Protein AF-A0A017S1C2-F1 (afdb_monomer_lite)

Organism: Aspergillus ruber (strain CBS 135680) (NCBI:txid1388766)

Sequence (210 aa):
MLAALYAAKKKLSHYYSMTDDIPDDLYAIGTIIAPQQKLQFFSGKDWDDPVADWHGRYRASLERYLEPYQWRLLDTQLPTSVQPSAMAISELEMICVPQSSQQSTTNPDDELSLYLDSALASLARDILSIPATGAGVERLFNSARDVCHYRRGSLSPGTIRDLMLFMCTSRFDLKEEQRAMINEYLSYEEVQADREEKDTKASEFDPISD

Radius of gyration: 26.34 Å; chains: 1; bounding box: 63×63×79 Å

Structure (mmCIF, N/CA/C/O backbone):
data_AF-A0A017S1C2-F1
#
_entry.id   AF-A0A017S1C2-F1
#
loop_
_atom_site.group_PDB
_atom_site.id
_atom_site.type_symbol
_atom_site.label_atom_id
_atom_site.label_alt_id
_atom_site.label_comp_id
_atom_site.label_asym_id
_atom_site.label_entity_id
_atom_site.label_seq_id
_atom_site.pdbx_PDB_ins_code
_atom_site.Cartn_x
_atom_site.Cartn_y
_atom_site.Cartn_z
_atom_site.occupancy
_atom_site.B_iso_or_equiv
_atom_site.auth_seq_id
_atom_site.auth_comp_id
_atom_site.auth_asym_id
_atom_site.auth_atom_id
_atom_site.pdbx_PDB_model_num
ATOM 1 N N . MET A 1 1 ? 24.962 -22.256 -16.828 1.00 72.56 1 MET A N 1
ATOM 2 C CA . MET A 1 1 ? 25.066 -21.133 -15.867 1.00 72.56 1 MET A CA 1
ATOM 3 C C . MET A 1 1 ? 24.570 -19.816 -16.467 1.00 72.56 1 MET A C 1
ATOM 5 O O . MET A 1 1 ? 23.603 -19.278 -15.950 1.00 72.56 1 MET A O 1
ATOM 9 N N . LEU A 1 2 ? 25.128 -19.346 -17.593 1.00 85.56 2 LEU A N 1
ATOM 10 C CA . LEU A 1 2 ? 24.722 -18.083 -18.240 1.00 85.56 2 LEU A CA 1
ATOM 11 C C . LEU A 1 2 ? 23.220 -18.020 -18.591 1.00 85.56 2 LEU A C 1
ATOM 13 O O . LEU A 1 2 ? 22.549 -17.049 -18.264 1.00 85.56 2 LEU A O 1
ATOM 17 N N . ALA A 1 3 ? 22.667 -19.087 -19.179 1.00 88.12 3 ALA A N 1
ATOM 18 C CA . ALA A 1 3 ? 21.243 -19.162 -19.529 1.00 88.12 3 ALA A CA 1
ATOM 19 C C . ALA A 1 3 ? 20.309 -19.063 -18.306 1.00 88.12 3 ALA A C 1
ATOM 21 O O . ALA A 1 3 ? 19.263 -18.424 -18.377 1.00 88.12 3 ALA A O 1
ATOM 22 N N . ALA A 1 4 ? 20.711 -19.642 -17.170 1.00 83.88 4 ALA A N 1
ATOM 23 C CA . ALA A 1 4 ? 19.953 -19.555 -15.923 1.00 83.88 4 ALA A CA 1
ATOM 24 C C . ALA A 1 4 ? 19.980 -18.130 -15.347 1.00 83.88 4 ALA A C 1
ATOM 26 O O . ALA A 1 4 ? 18.949 -17.638 -14.898 1.00 83.88 4 ALA A O 1
ATOM 27 N N . LEU A 1 5 ? 21.123 -17.438 -15.432 1.00 90.69 5 LEU A N 1
ATOM 28 C CA . LEU A 1 5 ? 21.239 -16.032 -15.030 1.00 90.69 5 LEU A CA 1
ATOM 29 C C . LEU A 1 5 ? 20.390 -15.110 -15.914 1.00 90.69 5 LEU A C 1
ATOM 31 O O . LEU A 1 5 ? 19.705 -14.231 -15.398 1.00 90.69 5 LEU A O 1
ATOM 35 N N . TYR A 1 6 ? 20.365 -15.340 -17.230 1.00 92.62 6 TYR A N 1
ATOM 36 C CA . TYR A 1 6 ? 19.492 -14.597 -18.143 1.00 92.62 6 TYR A CA 1
ATOM 37 C C . TYR A 1 6 ? 18.010 -14.826 -17.840 1.00 92.62 6 TYR A C 1
ATOM 39 O O . TYR A 1 6 ? 17.238 -13.868 -17.796 1.00 92.62 6 TYR A O 1
ATOM 47 N N . ALA A 1 7 ? 17.614 -16.076 -17.588 1.00 88.50 7 ALA A N 1
ATOM 48 C CA . ALA A 1 7 ? 16.247 -16.398 -17.195 1.00 88.50 7 ALA A CA 1
ATOM 49 C C . ALA A 1 7 ? 15.870 -15.736 -15.858 1.00 88.50 7 ALA A C 1
ATOM 51 O O . ALA A 1 7 ? 14.783 -15.171 -15.746 1.00 88.50 7 ALA A O 1
ATOM 52 N N . ALA A 1 8 ? 16.780 -15.735 -14.876 1.00 83.19 8 ALA A N 1
ATOM 53 C CA . ALA A 1 8 ? 16.584 -15.070 -13.590 1.00 83.19 8 ALA A CA 1
ATOM 54 C C . ALA A 1 8 ? 16.438 -13.549 -13.745 1.00 83.19 8 ALA A C 1
ATOM 56 O O . ALA A 1 8 ? 15.460 -12.986 -13.262 1.00 83.19 8 ALA A O 1
ATOM 57 N N . LYS A 1 9 ? 17.340 -12.891 -14.489 1.00 92.31 9 LYS A N 1
ATOM 58 C CA . LYS A 1 9 ? 17.259 -11.449 -14.771 1.00 92.31 9 LYS A CA 1
ATOM 59 C C . LYS A 1 9 ? 15.955 -11.089 -15.481 1.00 92.31 9 LYS A C 1
ATOM 61 O O . LYS A 1 9 ? 15.298 -10.133 -15.088 1.00 92.31 9 LYS A O 1
ATOM 66 N N . LYS A 1 10 ? 15.556 -11.864 -16.496 1.00 92.50 10 LYS A N 1
ATOM 67 C CA . LYS A 1 10 ? 14.296 -11.646 -17.224 1.00 92.50 10 LYS A CA 1
ATOM 68 C C . LYS A 1 10 ? 13.088 -11.763 -16.294 1.00 92.50 10 LYS A C 1
ATOM 70 O O . LYS A 1 10 ? 12.184 -10.939 -16.370 1.00 92.50 10 LYS A O 1
ATOM 75 N N . LYS A 1 11 ? 13.085 -12.763 -15.407 1.00 87.06 11 LYS A N 1
ATOM 76 C CA . LYS A 1 11 ? 12.006 -12.968 -14.435 1.00 87.06 11 LYS A CA 1
ATOM 77 C C . LYS A 1 11 ? 11.942 -11.838 -13.404 1.00 87.06 11 LYS A C 1
ATOM 79 O O . LYS A 1 11 ? 10.851 -11.356 -13.133 1.00 87.06 11 LYS A O 1
ATOM 84 N N . LEU A 1 12 ? 13.088 -11.395 -12.883 1.00 82.75 12 LEU A N 1
ATOM 85 C CA . LEU A 1 12 ? 13.168 -10.260 -11.957 1.00 82.75 12 LEU A CA 1
ATOM 86 C C . LEU A 1 12 ? 12.703 -8.967 -12.627 1.00 82.75 12 LEU A C 1
ATOM 88 O O . LEU A 1 12 ? 11.847 -8.287 -12.085 1.00 82.75 12 LEU A O 1
ATOM 92 N N . SER A 1 13 ? 13.199 -8.671 -13.829 1.00 83.44 13 SER A N 1
ATOM 93 C CA . SER A 1 13 ? 12.798 -7.478 -14.580 1.00 83.44 13 SER A CA 1
ATOM 94 C C . SER A 1 13 ? 11.295 -7.444 -14.847 1.00 83.44 13 SER A C 1
ATOM 96 O O . SER A 1 13 ? 10.699 -6.386 -14.737 1.00 83.44 13 SER A O 1
ATOM 98 N N . HIS A 1 14 ? 10.684 -8.590 -15.163 1.00 81.12 14 HIS A N 1
ATOM 99 C CA . HIS A 1 14 ? 9.237 -8.688 -15.349 1.00 81.12 14 HIS A CA 1
ATOM 100 C C . HIS A 1 14 ? 8.455 -8.500 -14.043 1.00 81.12 14 HIS A C 1
ATOM 102 O O . HIS A 1 14 ? 7.407 -7.868 -14.037 1.00 81.12 14 HIS A O 1
ATOM 108 N N . TYR A 1 15 ? 8.951 -9.058 -12.937 1.00 75.69 15 TYR A N 1
ATOM 109 C CA . TYR A 1 15 ? 8.294 -8.923 -11.639 1.00 75.69 15 TYR A CA 1
ATOM 110 C C . TYR A 1 15 ? 8.366 -7.483 -11.117 1.00 75.69 15 TYR A C 1
ATOM 112 O O . TYR A 1 15 ? 7.372 -6.964 -10.631 1.00 75.69 15 TYR A O 1
ATOM 120 N N . TYR A 1 16 ? 9.513 -6.816 -11.267 1.00 76.00 16 TYR A N 1
ATOM 121 C CA . TYR A 1 16 ? 9.665 -5.417 -10.867 1.00 76.00 16 TYR A CA 1
ATOM 122 C C . TYR A 1 16 ? 9.008 -4.439 -11.846 1.00 76.00 16 TYR A C 1
ATOM 124 O O . TYR A 1 16 ? 8.516 -3.418 -11.405 1.00 76.00 16 TYR A O 1
ATOM 132 N N . SER A 1 17 ? 8.855 -4.755 -13.137 1.00 76.44 17 SER A N 1
ATOM 133 C CA . SER A 1 17 ? 8.025 -3.897 -14.003 1.00 76.44 17 SER A CA 1
ATOM 134 C C . SER A 1 17 ? 6.556 -3.862 -13.562 1.00 76.44 17 SER A C 1
ATOM 136 O O . SER A 1 17 ? 5.863 -2.896 -13.835 1.00 76.44 17 SER A O 1
ATOM 138 N N . MET A 1 18 ? 6.069 -4.888 -12.848 1.00 71.69 18 MET A N 1
ATOM 139 C CA . MET A 1 18 ? 4.716 -4.858 -12.271 1.00 71.69 18 MET A CA 1
ATOM 140 C C . MET A 1 18 ? 4.598 -3.893 -11.088 1.00 71.69 18 MET A C 1
ATOM 142 O O . MET A 1 18 ? 3.478 -3.549 -10.726 1.00 71.69 18 MET A O 1
ATOM 146 N N . THR A 1 19 ? 5.709 -3.474 -10.463 1.00 67.69 19 THR A N 1
ATOM 147 C CA . THR A 1 19 ? 5.656 -2.438 -9.420 1.00 67.69 19 THR A CA 1
ATOM 148 C C . THR A 1 19 ? 5.451 -1.047 -10.007 1.00 67.69 19 THR A C 1
ATOM 150 O O . THR A 1 19 ? 4.892 -0.197 -9.324 1.00 67.69 19 THR A O 1
ATOM 153 N N . ASP A 1 20 ? 5.821 -0.846 -11.275 1.00 66.50 20 ASP A N 1
ATOM 154 C CA . ASP A 1 20 ? 5.572 0.401 -12.009 1.00 66.50 20 ASP A CA 1
ATOM 155 C C . ASP A 1 20 ? 4.084 0.557 -12.382 1.00 66.50 20 ASP A C 1
ATOM 157 O O . ASP A 1 20 ? 3.593 1.673 -12.535 1.00 66.50 20 ASP A O 1
ATOM 161 N N . ASP A 1 21 ? 3.352 -0.561 -12.477 1.00 67.81 21 ASP A N 1
ATOM 162 C CA . ASP A 1 21 ? 1.905 -0.606 -12.737 1.00 67.81 21 ASP A CA 1
ATOM 163 C C . ASP A 1 21 ? 1.058 -0.419 -11.463 1.00 67.81 21 ASP A C 1
ATOM 165 O O . ASP A 1 21 ? -0.176 -0.463 -11.518 1.00 67.81 21 ASP A O 1
ATOM 169 N N . ILE A 1 22 ? 1.691 -0.253 -10.297 1.00 69.62 22 ILE A N 1
ATOM 170 C CA . ILE A 1 22 ? 0.966 -0.069 -9.040 1.00 69.62 22 ILE A CA 1
ATOM 171 C C . ILE A 1 22 ? 0.379 1.340 -9.043 1.00 69.62 22 ILE A C 1
ATOM 173 O O . ILE A 1 22 ? 1.129 2.315 -9.132 1.00 69.62 22 ILE A O 1
ATOM 177 N N . PRO A 1 23 ? -0.958 1.462 -8.980 1.00 67.69 23 PRO A N 1
ATOM 178 C CA . PRO A 1 23 ? -1.606 2.746 -9.141 1.00 67.69 23 PRO A CA 1
ATOM 179 C C . PRO A 1 23 ? -1.193 3.712 -8.031 1.00 67.69 23 PRO A C 1
ATOM 181 O O . PRO A 1 23 ? -0.943 3.316 -6.889 1.00 67.69 23 PRO A O 1
ATOM 184 N N . ASP A 1 24 ? -1.176 4.990 -8.407 1.00 76.25 24 ASP A N 1
ATOM 185 C CA . ASP A 1 24 ? -1.183 6.123 -7.487 1.00 76.25 24 ASP A CA 1
ATOM 186 C C . ASP A 1 24 ? 0.067 6.256 -6.579 1.00 76.25 24 ASP A C 1
ATOM 188 O O . ASP A 1 24 ? 0.008 6.815 -5.490 1.00 76.25 24 ASP A O 1
ATOM 192 N N . ASP A 1 25 ? 1.241 5.809 -7.041 1.00 86.25 25 ASP A N 1
ATOM 193 C CA . ASP A 1 25 ? 2.549 6.051 -6.395 1.00 86.25 25 ASP A CA 1
ATOM 194 C C . ASP A 1 25 ? 2.643 5.561 -4.926 1.00 86.25 25 ASP A C 1
ATOM 196 O O . ASP A 1 25 ? 3.439 6.067 -4.131 1.00 86.25 25 ASP A O 1
ATOM 200 N N . LEU A 1 26 ? 1.863 4.533 -4.563 1.00 84.12 26 LEU A N 1
ATOM 201 C CA . LEU A 1 26 ? 1.719 4.023 -3.191 1.00 84.12 26 LEU A CA 1
ATOM 202 C C . LEU A 1 26 ? 3.055 3.748 -2.479 1.00 84.12 26 LEU A C 1
ATOM 204 O O . LEU A 1 26 ? 3.213 4.069 -1.302 1.00 84.12 26 LEU A O 1
ATOM 208 N N . TYR A 1 27 ? 4.024 3.158 -3.183 1.00 80.50 27 TYR A N 1
ATOM 209 C CA . TYR A 1 27 ? 5.342 2.860 -2.614 1.00 80.50 27 TYR A CA 1
ATOM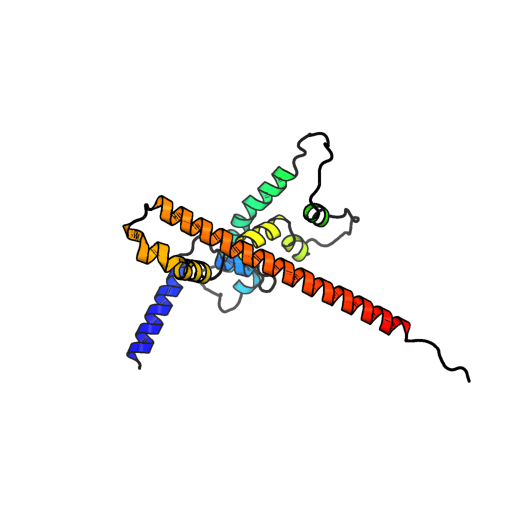 210 C C . TYR A 1 27 ? 6.141 4.125 -2.324 1.00 80.50 27 TYR A C 1
ATOM 212 O O . TYR A 1 27 ? 6.739 4.224 -1.256 1.00 80.50 27 TYR A O 1
ATOM 220 N N . ALA A 1 28 ? 6.120 5.098 -3.238 1.00 84.50 28 ALA A N 1
ATOM 221 C CA . ALA A 1 28 ? 6.799 6.370 -3.034 1.00 84.50 28 ALA A CA 1
ATOM 222 C C . ALA A 1 28 ? 6.191 7.109 -1.837 1.00 84.50 28 ALA A C 1
ATOM 224 O O . ALA A 1 28 ? 6.923 7.588 -0.975 1.00 84.50 28 ALA A O 1
ATOM 225 N N . ILE A 1 29 ? 4.862 7.111 -1.719 1.00 86.00 29 ILE A N 1
ATOM 226 C CA . ILE A 1 29 ? 4.157 7.691 -0.571 1.00 86.00 29 ILE A CA 1
ATOM 227 C C . ILE A 1 29 ? 4.537 6.972 0.728 1.00 86.00 29 ILE A C 1
ATOM 229 O O . ILE A 1 29 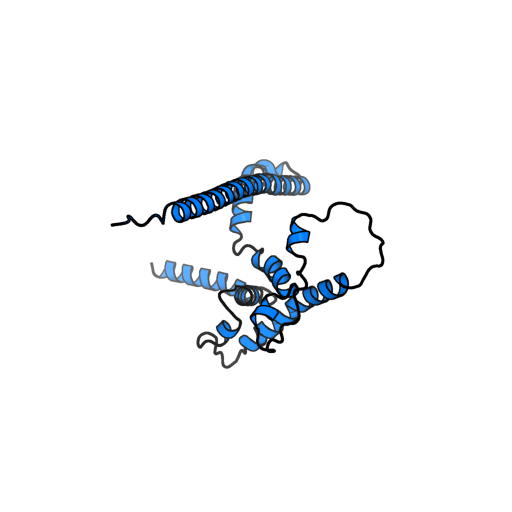? 4.884 7.628 1.708 1.00 86.00 29 ILE A O 1
ATOM 233 N N . GLY A 1 30 ? 4.539 5.637 0.738 1.00 83.00 30 GLY A N 1
ATOM 234 C CA . GLY A 1 30 ? 4.973 4.853 1.896 1.00 83.00 30 GLY A CA 1
ATOM 235 C C . GLY A 1 30 ? 6.408 5.174 2.321 1.00 83.00 30 GLY A C 1
ATOM 236 O O . GLY A 1 30 ? 6.684 5.292 3.514 1.00 83.00 30 GLY A O 1
ATOM 237 N N . THR A 1 31 ? 7.305 5.392 1.356 1.00 82.00 31 THR A N 1
ATOM 238 C CA . THR A 1 31 ? 8.676 5.839 1.616 1.00 82.00 31 THR A CA 1
ATOM 239 C C . THR A 1 31 ? 8.722 7.234 2.232 1.00 82.00 31 THR A C 1
ATOM 241 O O . THR A 1 31 ? 9.462 7.413 3.189 1.00 82.00 31 THR A O 1
ATOM 244 N N . ILE A 1 32 ? 7.930 8.196 1.742 1.00 83.19 32 ILE A N 1
ATOM 245 C CA . ILE A 1 32 ? 7.894 9.575 2.273 1.00 83.19 32 ILE A CA 1
ATOM 246 C C . ILE A 1 32 ? 7.356 9.618 3.708 1.00 83.19 32 ILE A C 1
ATOM 248 O O . ILE A 1 32 ? 7.788 10.436 4.518 1.00 83.19 32 ILE A O 1
ATOM 252 N N . ILE A 1 33 ? 6.383 8.759 4.013 1.00 81.00 33 ILE A N 1
ATOM 253 C CA . ILE A 1 33 ? 5.756 8.690 5.335 1.00 81.00 33 ILE A CA 1
ATOM 254 C C . ILE A 1 33 ? 6.655 7.965 6.347 1.00 81.00 33 ILE A C 1
ATOM 256 O O . ILE A 1 33 ? 6.524 8.169 7.556 1.00 81.00 33 ILE A O 1
ATOM 260 N N . ALA A 1 34 ? 7.588 7.129 5.885 1.00 74.38 34 ALA A N 1
ATOM 261 C CA . ALA A 1 34 ? 8.544 6.494 6.771 1.00 74.38 34 ALA A CA 1
ATOM 262 C C . ALA A 1 34 ? 9.428 7.570 7.438 1.00 74.38 34 ALA A C 1
ATOM 264 O O . ALA A 1 34 ? 10.093 8.339 6.747 1.00 74.38 34 ALA A O 1
ATOM 265 N N . PRO A 1 35 ? 9.540 7.599 8.779 1.00 64.94 35 PRO A N 1
ATOM 266 C CA . PRO A 1 35 ? 10.246 8.669 9.497 1.00 64.94 35 PRO A CA 1
ATOM 267 C C . PRO A 1 35 ? 11.745 8.757 9.163 1.00 64.94 35 PRO A C 1
ATOM 269 O O . PRO A 1 35 ? 12.402 9.746 9.480 1.00 64.94 35 PRO A O 1
ATOM 272 N N . GLN A 1 36 ? 12.296 7.721 8.526 1.00 62.75 36 GLN A N 1
ATOM 273 C CA . GLN A 1 36 ? 13.694 7.642 8.113 1.00 62.75 36 GLN A CA 1
ATOM 274 C C . GLN A 1 36 ? 13.966 8.287 6.747 1.00 62.75 36 GLN A C 1
ATOM 276 O O . GLN A 1 36 ? 15.116 8.620 6.462 1.00 62.75 36 GLN A O 1
ATOM 281 N N . GLN A 1 37 ? 12.953 8.439 5.887 1.00 67.12 37 GLN A N 1
ATOM 282 C CA . GLN A 1 37 ? 13.128 8.918 4.517 1.00 67.12 37 GLN A CA 1
ATOM 283 C C . GLN A 1 37 ? 12.098 10.001 4.204 1.00 67.12 37 GLN A C 1
ATOM 285 O O . GLN A 1 37 ? 10.911 9.749 4.077 1.00 67.12 37 GLN A O 1
ATOM 290 N N . LYS A 1 38 ? 12.568 11.243 4.073 1.00 76.50 38 LYS A N 1
ATOM 291 C CA . LYS A 1 38 ? 11.721 12.382 3.704 1.00 76.50 38 LYS A CA 1
ATOM 292 C C . LYS A 1 38 ? 11.635 12.522 2.186 1.00 76.50 38 LYS A C 1
ATOM 294 O O . LYS A 1 38 ? 12.453 11.970 1.455 1.00 76.50 38 LYS A O 1
ATOM 299 N N . LEU A 1 39 ? 10.727 13.376 1.720 1.00 79.94 39 LEU A N 1
ATOM 300 C CA . LEU A 1 39 ? 10.570 13.742 0.305 1.00 79.94 39 LEU A CA 1
ATOM 301 C C . LEU A 1 39 ? 11.893 14.131 -0.399 1.00 79.94 39 LEU A C 1
ATOM 303 O O . LEU A 1 39 ? 12.070 13.847 -1.580 1.00 79.94 39 LEU A O 1
ATOM 307 N N . GLN A 1 40 ? 12.855 14.698 0.340 1.00 78.00 40 GLN A N 1
ATOM 308 C CA . GLN A 1 40 ? 14.204 15.034 -0.145 1.00 78.00 40 GLN A CA 1
ATOM 309 C C . GLN A 1 40 ? 14.982 13.827 -0.702 1.00 78.00 40 GLN A C 1
ATOM 311 O O . GLN A 1 40 ? 15.896 14.003 -1.505 1.00 78.00 40 GLN A O 1
ATOM 316 N N . PHE A 1 41 ? 14.619 12.601 -0.310 1.00 81.31 41 PHE A N 1
ATOM 317 C CA . PHE A 1 41 ? 15.191 11.368 -0.850 1.00 81.31 41 PHE A CA 1
ATOM 318 C C . PHE A 1 41 ? 15.076 11.300 -2.383 1.00 81.31 41 PHE A C 1
ATOM 320 O O . PHE A 1 41 ? 16.017 10.880 -3.055 1.00 81.31 41 PHE A O 1
ATOM 327 N N . PHE A 1 42 ? 13.968 11.800 -2.942 1.00 82.19 42 PHE A N 1
ATOM 328 C CA . PHE A 1 42 ? 13.698 11.803 -4.385 1.00 82.19 42 PHE A CA 1
ATOM 329 C C . PHE A 1 42 ? 14.347 12.969 -5.139 1.00 82.19 42 PHE A C 1
ATOM 331 O O . PHE A 1 42 ? 14.148 13.111 -6.339 1.00 82.19 42 PHE A O 1
ATOM 338 N N . SER A 1 43 ? 15.132 13.805 -4.457 1.00 81.12 43 SER A N 1
ATOM 339 C CA . SER A 1 43 ? 15.969 14.841 -5.079 1.00 81.12 43 SER A CA 1
ATOM 340 C C . SER A 1 43 ? 17.424 14.389 -5.270 1.00 81.12 43 SER A C 1
ATOM 342 O O . SER A 1 43 ? 18.269 15.178 -5.689 1.00 81.12 43 SER A O 1
ATOM 344 N N . GLY A 1 44 ? 17.751 13.142 -4.907 1.00 81.69 44 GLY A N 1
ATOM 345 C CA . GLY A 1 44 ? 19.092 12.581 -5.055 1.00 81.69 44 GLY A CA 1
ATOM 346 C C . GLY A 1 44 ? 19.475 12.314 -6.514 1.00 81.69 44 GLY A C 1
ATOM 347 O O . GLY A 1 44 ? 18.618 12.176 -7.378 1.00 81.69 44 GLY A O 1
ATOM 348 N N . LYS A 1 45 ? 20.780 12.169 -6.780 1.00 81.69 45 LYS A N 1
ATOM 349 C CA . LYS A 1 45 ? 21.327 11.926 -8.133 1.00 81.69 45 LYS A CA 1
ATOM 350 C C . LYS A 1 45 ? 20.756 10.685 -8.826 1.00 81.69 45 LYS A C 1
ATOM 352 O O . LYS A 1 45 ? 20.723 10.642 -10.046 1.00 81.69 45 LYS A O 1
ATOM 357 N N . ASP A 1 46 ? 20.318 9.695 -8.054 1.00 81.38 46 ASP A N 1
ATOM 358 C CA . ASP A 1 46 ? 19.715 8.465 -8.579 1.00 81.38 46 ASP A CA 1
ATOM 359 C C . ASP A 1 46 ? 18.290 8.685 -9.123 1.00 81.38 46 ASP A C 1
ATOM 361 O O . ASP A 1 46 ? 17.772 7.841 -9.850 1.00 81.38 46 ASP A O 1
ATOM 365 N N . TRP A 1 47 ? 17.676 9.822 -8.785 1.00 80.81 47 TRP A N 1
ATOM 366 C CA . TRP A 1 47 ? 16.332 10.240 -9.191 1.00 80.81 47 TRP A CA 1
ATOM 367 C C . TRP A 1 47 ? 16.346 11.460 -10.122 1.00 80.81 47 TRP A C 1
ATOM 369 O O . TRP A 1 47 ? 15.286 11.964 -10.487 1.00 80.81 47 TRP A O 1
ATOM 379 N N . ASP A 1 48 ? 17.533 11.939 -10.499 1.00 78.75 48 ASP A N 1
ATOM 380 C CA . ASP A 1 48 ? 17.717 13.066 -11.411 1.00 78.75 48 ASP A CA 1
ATOM 381 C C . ASP A 1 48 ? 17.469 12.595 -12.854 1.00 78.75 48 ASP A C 1
ATOM 383 O O . ASP A 1 48 ? 18.369 12.103 -13.540 1.00 78.75 48 ASP A O 1
ATOM 387 N N . ASP A 1 49 ? 16.206 12.666 -13.285 1.00 79.06 49 ASP A N 1
ATOM 388 C CA . ASP A 1 49 ? 15.766 12.307 -14.632 1.00 79.06 49 ASP A CA 1
ATOM 389 C C . ASP A 1 49 ? 15.430 13.582 -15.437 1.00 79.06 49 ASP A C 1
ATOM 391 O O . ASP A 1 49 ? 14.537 14.338 -15.047 1.00 79.06 49 ASP A O 1
ATOM 395 N N . PRO A 1 50 ? 16.081 13.829 -16.593 1.00 75.69 50 PRO A N 1
ATOM 396 C CA . PRO A 1 50 ? 15.804 14.996 -17.435 1.00 75.69 50 PRO A CA 1
ATOM 397 C C . PRO A 1 50 ? 14.369 15.064 -17.978 1.00 75.69 50 PRO A C 1
ATOM 399 O O . PRO A 1 50 ? 13.947 16.111 -18.471 1.00 75.69 50 PRO A O 1
ATOM 402 N N . VAL A 1 51 ? 13.653 13.939 -17.976 1.00 77.56 51 VAL A N 1
ATOM 403 C CA . VAL A 1 51 ? 12.319 13.779 -18.563 1.00 77.56 51 VAL A CA 1
ATOM 404 C C . VAL A 1 51 ? 11.236 13.691 -17.485 1.00 77.56 51 VAL A C 1
ATOM 406 O O . VAL A 1 51 ? 10.094 14.071 -17.750 1.00 77.56 51 VAL A O 1
ATOM 409 N N . ALA A 1 52 ? 11.568 13.220 -16.281 1.00 79.94 52 ALA A N 1
ATOM 410 C CA . ALA A 1 52 ? 10.601 12.952 -15.220 1.00 79.94 52 ALA A CA 1
ATOM 411 C C . ALA A 1 52 ? 10.909 13.730 -13.929 1.00 79.94 52 ALA A C 1
ATOM 413 O O . ALA A 1 52 ? 11.882 13.456 -13.233 1.00 79.94 52 ALA A O 1
ATOM 414 N N . ASP A 1 53 ? 10.015 14.653 -13.556 1.00 85.50 53 ASP A N 1
ATOM 415 C CA . ASP A 1 53 ? 10.050 15.325 -12.250 1.00 85.50 53 ASP A CA 1
ATOM 416 C C . ASP A 1 53 ? 9.432 14.429 -11.163 1.00 85.50 53 ASP A C 1
ATOM 418 O O . ASP A 1 53 ? 8.266 14.576 -10.780 1.00 85.50 53 ASP A O 1
ATOM 422 N N . TRP A 1 54 ? 10.213 13.454 -10.688 1.00 85.00 54 TRP A N 1
ATOM 423 C CA . TRP A 1 54 ? 9.788 12.512 -9.648 1.00 85.00 54 TRP A CA 1
ATOM 424 C C . TRP A 1 54 ? 9.421 13.209 -8.341 1.00 85.00 54 TRP A C 1
ATOM 426 O O . TRP A 1 54 ? 8.407 12.885 -7.725 1.00 85.00 54 TRP A O 1
ATOM 436 N N . HIS A 1 55 ? 10.211 14.203 -7.936 1.00 83.38 55 HIS A N 1
ATOM 437 C CA . HIS A 1 55 ? 9.967 14.946 -6.707 1.00 83.38 55 HIS A CA 1
ATOM 438 C C . HIS A 1 55 ? 8.638 15.719 -6.768 1.00 83.38 55 HIS A C 1
ATOM 440 O O . HIS A 1 55 ? 7.840 15.642 -5.830 1.00 83.38 55 HIS A O 1
ATOM 446 N N . GLY A 1 56 ? 8.363 16.428 -7.870 1.00 83.88 56 GLY A N 1
ATOM 447 C CA . GLY A 1 56 ? 7.088 17.120 -8.074 1.00 83.88 56 GLY A CA 1
ATOM 448 C C . GLY A 1 56 ? 5.900 16.162 -8.169 1.00 83.88 56 GLY A C 1
ATOM 449 O O . GLY A 1 56 ? 4.875 16.385 -7.520 1.00 83.88 56 GLY A O 1
ATOM 450 N N . ARG A 1 57 ? 6.050 15.054 -8.906 1.00 88.06 57 ARG A N 1
ATOM 451 C CA . ARG A 1 57 ? 5.014 14.020 -9.033 1.00 88.06 57 ARG A CA 1
ATOM 452 C C . ARG A 1 57 ? 4.630 13.424 -7.679 1.00 88.06 57 ARG A C 1
ATOM 454 O O . ARG A 1 57 ? 3.449 13.405 -7.337 1.00 88.06 57 ARG A O 1
ATOM 461 N N . TYR A 1 58 ? 5.606 12.959 -6.902 1.00 87.94 58 TYR A N 1
ATOM 462 C CA . TYR A 1 58 ? 5.331 12.298 -5.626 1.00 87.94 58 TYR A CA 1
ATOM 463 C C . TYR A 1 58 ? 4.797 13.261 -4.573 1.00 87.94 58 TYR A C 1
ATOM 465 O O . TYR A 1 58 ? 3.941 12.873 -3.782 1.00 87.94 58 TYR A O 1
ATOM 473 N N . ARG A 1 59 ? 5.226 14.529 -4.601 1.00 84.81 59 ARG A N 1
ATOM 474 C CA . ARG A 1 59 ? 4.614 15.585 -3.788 1.00 84.81 59 ARG A CA 1
ATOM 475 C C . ARG A 1 59 ? 3.127 15.741 -4.101 1.00 84.81 59 ARG A C 1
ATOM 477 O O . ARG A 1 59 ? 2.313 15.681 -3.187 1.00 84.81 59 ARG A O 1
ATOM 484 N N . ALA A 1 60 ? 2.777 15.899 -5.377 1.00 86.44 60 ALA A N 1
ATOM 485 C CA . ALA A 1 60 ? 1.385 16.065 -5.788 1.00 86.44 60 ALA A CA 1
ATOM 486 C C . ALA A 1 60 ? 0.534 14.831 -5.441 1.00 86.44 60 ALA A C 1
ATOM 488 O O . ALA A 1 60 ? -0.617 14.962 -5.022 1.00 86.44 60 ALA A O 1
ATOM 489 N N . SER A 1 61 ? 1.105 13.630 -5.582 1.00 87.62 61 SER A N 1
ATOM 490 C CA . SER A 1 61 ? 0.433 12.394 -5.178 1.00 87.62 61 SER A CA 1
ATOM 491 C C . SER A 1 61 ? 0.203 12.355 -3.663 1.00 87.62 61 SER A C 1
ATOM 493 O O . SER A 1 61 ? -0.924 12.142 -3.223 1.00 87.62 61 SER A O 1
ATOM 495 N N . LEU A 1 62 ? 1.220 12.663 -2.850 1.00 86.00 62 LEU A N 1
ATOM 496 C CA . LEU A 1 62 ? 1.092 12.732 -1.391 1.00 86.00 62 LEU A CA 1
ATOM 497 C C . LEU A 1 62 ? -0.019 13.700 -0.957 1.00 86.00 62 LEU A C 1
ATOM 499 O O . LEU A 1 62 ? -0.865 13.325 -0.150 1.00 86.00 62 LEU A O 1
ATOM 503 N N . GLU A 1 63 ? -0.044 14.915 -1.509 1.00 85.31 63 GLU A N 1
ATOM 504 C CA . GLU A 1 63 ? -1.071 15.925 -1.210 1.00 85.31 63 GLU A CA 1
ATOM 505 C C . GLU A 1 63 ? -2.474 15.403 -1.545 1.00 85.31 63 GLU A C 1
ATOM 507 O O . GLU A 1 63 ? -3.377 15.445 -0.708 1.00 85.31 63 GLU A O 1
ATOM 512 N N . ARG A 1 64 ? -2.640 14.791 -2.724 1.00 87.19 64 ARG A N 1
ATOM 513 C CA . ARG A 1 64 ? -3.900 14.156 -3.134 1.00 87.19 64 ARG A CA 1
ATOM 514 C C . ARG A 1 64 ? -4.351 13.053 -2.172 1.00 87.19 64 ARG A C 1
ATOM 516 O O . ARG A 1 64 ? -5.548 12.919 -1.926 1.00 87.19 64 ARG A O 1
ATOM 523 N N . TYR A 1 65 ? -3.425 12.250 -1.654 1.00 85.56 65 TYR A N 1
ATOM 524 C CA . TYR A 1 65 ? -3.735 11.201 -0.679 1.00 85.56 65 TYR A CA 1
ATOM 525 C C . TYR A 1 65 ? -4.114 11.745 0.689 1.00 85.56 65 TYR A C 1
ATOM 527 O O . TYR A 1 65 ? -4.828 11.073 1.431 1.00 85.56 65 TYR A O 1
ATOM 535 N N . LEU A 1 66 ? -3.635 12.936 1.027 1.00 85.44 66 LEU A N 1
ATOM 536 C CA . LEU A 1 66 ? -3.811 13.547 2.333 1.00 85.44 66 LEU A CA 1
ATOM 537 C C . LEU A 1 66 ? -5.160 14.285 2.439 1.00 85.44 66 LEU A C 1
ATOM 539 O O . LEU A 1 66 ? -5.777 14.274 3.506 1.00 85.44 66 LEU A O 1
ATOM 543 N N . GLU A 1 67 ? -5.677 14.810 1.324 1.00 85.75 67 GLU A N 1
ATOM 544 C CA . GLU A 1 67 ? -6.977 15.499 1.219 1.00 85.75 67 GLU A CA 1
ATOM 545 C C . GLU A 1 67 ? -8.134 14.779 1.956 1.00 85.75 67 GLU A C 1
ATOM 547 O O . GLU A 1 67 ? -8.743 15.381 2.845 1.00 85.75 67 GLU A O 1
ATOM 552 N N . PRO A 1 68 ? -8.443 13.483 1.718 1.00 85.62 68 PRO A N 1
ATOM 553 C CA . PRO A 1 68 ? -9.559 12.813 2.399 1.00 85.62 68 PRO A CA 1
ATOM 554 C C . PRO A 1 68 ? -9.389 12.705 3.920 1.00 85.62 68 PRO A C 1
ATOM 556 O O . PRO A 1 68 ? -10.363 12.519 4.651 1.00 85.62 68 PRO A O 1
ATOM 559 N N . TYR A 1 69 ? -8.154 12.759 4.417 1.00 83.75 69 TYR A N 1
ATOM 560 C CA . TYR A 1 69 ? -7.860 12.696 5.847 1.00 83.75 69 TYR A CA 1
ATOM 561 C C . TYR A 1 69 ? -8.056 14.066 6.494 1.00 83.75 69 TYR A C 1
ATOM 563 O O . TYR A 1 69 ? -8.668 14.137 7.557 1.00 83.75 69 TYR A O 1
ATOM 571 N N . GLN A 1 70 ? -7.650 15.145 5.818 1.00 83.25 70 GLN A N 1
ATOM 572 C CA . GLN A 1 70 ? -7.941 16.516 6.250 1.00 83.25 70 GLN A CA 1
ATOM 573 C C . GLN A 1 70 ? -9.447 16.784 6.312 1.00 83.25 70 GLN A C 1
ATOM 575 O O . GLN A 1 70 ? -9.939 17.280 7.324 1.00 83.25 70 GLN A O 1
ATOM 580 N N . TRP A 1 71 ? -10.201 16.380 5.285 1.00 80.88 71 TRP A N 1
ATOM 581 C CA . TRP A 1 71 ? -11.660 16.524 5.281 1.00 80.88 71 TRP A CA 1
ATOM 582 C C . TRP A 1 71 ? -12.329 15.792 6.448 1.00 80.88 71 TRP A C 1
ATOM 584 O O . TRP A 1 71 ? -13.189 16.366 7.112 1.00 80.88 71 TRP A O 1
ATOM 594 N N . ARG A 1 72 ? -11.907 14.556 6.754 1.00 80.88 72 ARG A N 1
ATOM 595 C CA . ARG A 1 72 ? -12.442 13.790 7.896 1.00 80.88 72 ARG A CA 1
ATOM 596 C C . ARG A 1 72 ? -12.181 14.468 9.239 1.00 80.88 72 ARG A C 1
ATOM 598 O O . ARG A 1 72 ? -13.032 14.403 10.124 1.00 80.88 72 ARG A O 1
ATOM 605 N N . LEU A 1 73 ? -11.037 15.127 9.393 1.00 74.06 73 LEU A N 1
ATOM 606 C CA . LEU A 1 73 ? -10.720 15.880 10.606 1.00 74.06 73 LEU A CA 1
ATOM 607 C C . LEU A 1 73 ? -11.581 17.133 10.731 1.00 74.06 73 LEU A C 1
ATOM 609 O O . LEU A 1 73 ? -12.103 17.397 11.808 1.00 74.06 73 LEU A O 1
ATOM 613 N N . LEU A 1 74 ? -11.787 17.867 9.635 1.00 75.81 74 LEU A N 1
ATOM 614 C CA . LEU A 1 74 ? -12.659 19.043 9.623 1.00 75.81 74 LEU A CA 1
ATOM 615 C C . LEU A 1 74 ? -14.119 18.685 9.942 1.00 75.81 74 LEU A C 1
ATOM 617 O O . LEU A 1 74 ? -14.770 19.412 10.689 1.00 75.81 74 LEU A O 1
ATOM 621 N N . ASP A 1 75 ? -14.610 17.556 9.427 1.00 70.19 75 ASP A N 1
ATOM 622 C CA . ASP A 1 75 ? -15.980 17.076 9.661 1.00 70.19 75 ASP A CA 1
ATOM 623 C C . ASP A 1 75 ? -16.180 16.586 11.108 1.00 70.19 75 ASP A C 1
ATOM 625 O O . ASP A 1 75 ? -17.192 16.873 11.743 1.00 70.19 75 ASP A O 1
ATOM 629 N N . THR A 1 76 ? -15.162 15.933 11.682 1.00 63.78 76 THR A N 1
ATOM 630 C CA . THR A 1 76 ? -15.169 15.490 13.090 1.00 63.78 76 THR A CA 1
ATOM 631 C C . THR A 1 76 ? -15.135 16.670 14.074 1.00 63.78 76 THR A C 1
ATOM 633 O O . THR A 1 76 ? -15.672 16.573 15.174 1.00 63.78 76 THR A O 1
ATOM 636 N N . GLN A 1 77 ? -14.540 17.801 13.679 1.00 57.38 77 GLN A N 1
ATOM 637 C CA . GLN A 1 77 ? -14.437 19.017 14.498 1.00 57.38 77 GLN A CA 1
ATOM 638 C C . GLN A 1 77 ? -15.680 19.921 14.416 1.00 57.38 77 GLN A C 1
ATOM 640 O O . GLN A 1 77 ? -15.732 20.954 15.091 1.00 57.38 77 GLN A O 1
ATOM 645 N N . LEU A 1 78 ? -16.702 19.562 13.627 1.00 43.41 78 LEU A N 1
ATOM 646 C CA . LEU A 1 78 ? -17.989 20.243 13.696 1.00 43.41 78 LEU A CA 1
ATOM 647 C C . LEU A 1 78 ? -18.669 19.857 15.024 1.00 43.41 78 LEU A C 1
ATOM 649 O O . LEU A 1 78 ? -18.899 18.670 15.268 1.00 43.41 78 LEU A O 1
ATOM 653 N N . PRO A 1 79 ? -19.031 20.813 15.900 1.00 46.62 79 PRO A N 1
ATOM 654 C CA . PRO A 1 79 ? -19.699 20.485 17.147 1.00 46.62 79 PRO A CA 1
ATOM 655 C C . PRO A 1 79 ? -21.105 19.975 16.826 1.00 46.62 79 PRO A C 1
ATOM 657 O O . PRO A 1 79 ? -22.050 20.751 16.673 1.00 46.62 79 PRO A O 1
ATOM 660 N N . THR A 1 80 ? -21.267 18.655 16.742 1.00 39.44 80 THR A N 1
ATOM 661 C CA . THR A 1 80 ? -22.594 18.062 16.866 1.00 39.44 80 THR A CA 1
ATOM 662 C C . THR A 1 80 ? -23.040 18.351 18.291 1.00 39.44 80 THR A C 1
ATOM 664 O O . THR A 1 80 ? -22.496 17.819 19.256 1.00 39.44 80 THR A O 1
ATOM 667 N N . SER A 1 81 ? -24.007 19.256 18.424 1.00 42.59 81 SER A N 1
ATOM 668 C CA . SER A 1 81 ? -24.734 19.501 19.662 1.00 42.59 81 SER A CA 1
ATOM 669 C C . SER A 1 81 ? -25.446 18.209 20.074 1.00 42.59 81 SER A C 1
ATOM 671 O O . SER A 1 81 ? -26.592 17.971 19.706 1.00 42.59 81 SER A O 1
ATOM 673 N N . VAL A 1 82 ? -24.757 17.341 20.811 1.00 41.06 82 VAL A N 1
ATOM 674 C CA . VAL A 1 82 ? -25.381 16.258 21.568 1.00 41.06 82 VAL A CA 1
ATOM 675 C C . VAL A 1 82 ? -24.879 16.368 22.996 1.00 41.06 82 VAL A C 1
ATOM 677 O O . VAL A 1 82 ? -23.681 16.369 23.268 1.00 41.06 82 VAL A O 1
ATOM 680 N N . GLN A 1 83 ? -25.829 16.554 23.904 1.00 37.91 83 GLN A N 1
ATOM 681 C CA . GLN A 1 83 ? -25.591 16.664 25.334 1.00 37.91 83 GLN A CA 1
ATOM 682 C C . GLN A 1 83 ? -24.953 15.387 25.913 1.00 37.91 83 GLN A C 1
ATOM 684 O O . GLN A 1 83 ? -25.132 14.300 25.360 1.00 37.91 83 GLN A O 1
ATOM 689 N N . PRO A 1 84 ? -24.219 15.503 27.034 1.00 43.06 84 PRO A N 1
ATOM 690 C CA . PRO A 1 84 ? -23.330 14.459 27.514 1.00 43.06 84 PRO A CA 1
ATOM 691 C C . PRO A 1 84 ? -24.119 13.367 28.241 1.00 43.06 84 PRO A C 1
ATOM 693 O O . PRO A 1 84 ? -24.726 13.619 29.281 1.00 43.06 84 PRO A O 1
ATOM 696 N N . SER A 1 85 ? -24.066 12.131 27.745 1.00 36.09 85 SER A N 1
ATOM 697 C CA . SER A 1 85 ? -24.329 10.957 28.578 1.00 36.09 85 SER A CA 1
ATOM 698 C C . SER A 1 85 ? -22.998 10.302 28.908 1.00 36.09 85 SER A C 1
ATOM 700 O O . SER A 1 85 ? -22.307 9.802 28.022 1.00 36.09 85 SER A O 1
ATOM 702 N N . ALA A 1 86 ? -22.638 10.333 30.186 1.00 47.81 86 ALA A N 1
ATOM 703 C CA . ALA A 1 86 ? -21.464 9.673 30.724 1.00 47.81 86 ALA A CA 1
ATOM 704 C C . ALA A 1 86 ? -21.525 8.163 30.455 1.00 47.81 86 ALA A C 1
ATOM 706 O O . ALA A 1 86 ? -22.180 7.445 31.202 1.00 47.81 86 ALA 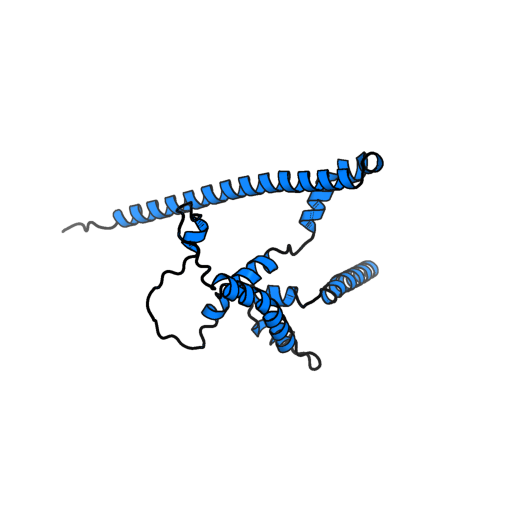A O 1
ATOM 707 N N . MET A 1 87 ? -20.843 7.682 29.414 1.00 40.72 87 MET A N 1
ATOM 708 C CA . MET A 1 87 ? -20.401 6.292 29.310 1.00 40.72 87 MET A CA 1
ATOM 709 C C . MET A 1 87 ? -19.067 6.221 28.561 1.00 40.72 87 MET A C 1
ATOM 711 O O . MET A 1 87 ? -18.995 6.531 27.380 1.00 40.72 87 MET A O 1
ATOM 715 N N . ALA A 1 88 ? -18.042 5.821 29.318 1.00 51.75 88 ALA A N 1
ATOM 716 C CA . ALA A 1 88 ? -16.788 5.200 28.893 1.00 51.75 88 ALA A CA 1
ATOM 717 C C . ALA A 1 88 ? -16.098 5.806 27.659 1.00 51.75 88 ALA A C 1
ATOM 719 O O . ALA A 1 88 ? -16.131 5.241 26.570 1.00 51.75 88 ALA A O 1
ATOM 720 N N . ILE A 1 89 ? -15.385 6.909 27.882 1.00 42.41 89 ILE A N 1
ATOM 721 C CA . ILE A 1 89 ? -14.265 7.296 27.019 1.00 42.41 89 ILE A CA 1
ATOM 722 C C . ILE A 1 89 ? -13.229 6.168 27.136 1.00 42.41 89 ILE A C 1
ATOM 724 O O . ILE A 1 89 ? -12.817 5.832 28.250 1.00 42.41 89 ILE A O 1
ATOM 728 N N . SER A 1 90 ? -12.887 5.518 26.024 1.00 48.41 90 SER A N 1
ATOM 729 C CA . SER A 1 90 ? -11.925 4.409 26.020 1.00 48.41 90 SER A CA 1
ATOM 730 C C . SER A 1 90 ? -10.544 4.929 26.432 1.00 48.41 90 SER A C 1
ATOM 732 O O . SER A 1 90 ? -10.172 6.042 26.068 1.00 48.41 90 SER A O 1
ATOM 734 N N . GLU A 1 91 ? -9.766 4.147 27.182 1.00 47.50 91 GLU A N 1
ATOM 735 C CA . GLU A 1 91 ? -8.457 4.555 27.726 1.00 47.50 91 GLU A CA 1
ATOM 736 C C . GLU A 1 91 ? -7.490 5.045 26.627 1.00 47.50 91 GLU A C 1
ATOM 738 O O . GLU A 1 91 ? -6.741 5.996 26.835 1.00 47.50 91 GLU A O 1
ATOM 743 N N . LEU A 1 92 ? -7.602 4.490 25.409 1.00 45.78 92 LEU A N 1
ATOM 744 C CA . LEU A 1 92 ? -6.874 4.957 24.220 1.00 45.78 92 LEU A CA 1
ATOM 745 C C . LEU A 1 92 ? -7.267 6.368 23.761 1.00 45.78 92 LEU A C 1
ATOM 747 O O . LEU A 1 92 ? -6.432 7.108 23.250 1.00 45.78 92 LEU A O 1
ATOM 751 N N . GLU A 1 93 ? -8.532 6.743 23.911 1.00 46.84 93 GLU A N 1
ATOM 752 C CA . GLU A 1 93 ? -9.065 8.022 23.442 1.00 46.84 93 GLU A CA 1
ATOM 753 C C . GLU A 1 93 ? -8.633 9.167 24.373 1.00 46.84 93 GLU A C 1
ATOM 755 O O . GLU A 1 93 ? -8.387 10.276 23.910 1.00 46.84 93 GLU A O 1
ATOM 760 N N . MET A 1 94 ? -8.403 8.874 25.660 1.00 48.06 94 MET A N 1
ATOM 761 C CA . MET A 1 94 ? -7.834 9.811 26.637 1.00 48.06 94 MET A CA 1
ATOM 762 C C . MET A 1 94 ? -6.352 10.128 26.369 1.00 48.06 94 MET A C 1
ATOM 764 O O . MET A 1 94 ? -5.914 11.246 26.635 1.00 48.06 94 MET A O 1
ATOM 768 N N . ILE A 1 95 ? -5.589 9.180 25.808 1.00 48.56 95 ILE A N 1
ATOM 769 C CA . ILE A 1 95 ? -4.169 9.374 25.457 1.00 48.56 95 ILE A CA 1
ATOM 770 C C . ILE A 1 95 ? -4.022 10.309 24.243 1.00 48.56 95 ILE A C 1
ATOM 772 O O . ILE A 1 95 ? -3.027 11.020 24.123 1.00 48.56 95 ILE A O 1
ATOM 776 N N . CYS A 1 96 ? -5.019 10.340 23.355 1.00 40.91 96 CYS A N 1
ATOM 777 C CA . CYS A 1 96 ? -4.999 11.150 22.135 1.00 40.91 96 CYS A CA 1
ATOM 778 C C . CYS A 1 96 ? -5.598 12.557 22.296 1.00 40.91 96 CYS A C 1
ATOM 780 O O . CYS A 1 96 ? -5.591 13.316 21.326 1.00 40.91 96 CYS A O 1
ATOM 782 N N . VAL A 1 97 ? -6.104 12.929 23.479 1.00 44.62 97 VAL A N 1
ATOM 783 C CA . VAL A 1 97 ? -6.574 14.299 23.738 1.00 44.62 97 VAL A CA 1
ATOM 784 C C . VAL A 1 97 ? -5.354 15.219 23.846 1.00 44.62 97 VAL A C 1
ATOM 786 O O . VAL A 1 97 ? -4.549 15.049 24.766 1.00 44.62 97 VAL A O 1
ATOM 789 N N . PRO A 1 98 ? -5.196 16.222 22.965 1.00 41.41 98 PRO A N 1
ATOM 790 C CA . PRO A 1 98 ? -4.114 17.183 23.097 1.00 41.41 98 PRO A CA 1
ATOM 791 C C . PRO A 1 98 ? -4.324 17.970 24.391 1.00 41.41 98 PRO A C 1
ATOM 793 O O . PRO A 1 98 ? -5.320 18.682 24.541 1.00 41.41 98 PRO A O 1
ATOM 796 N N . GLN A 1 99 ? -3.398 17.853 25.344 1.00 40.28 99 GLN A N 1
ATOM 797 C CA . GLN A 1 99 ? -3.351 18.791 26.458 1.00 40.28 99 GLN A CA 1
ATOM 798 C C . GLN A 1 99 ? -3.112 20.186 25.883 1.00 40.28 99 GLN A C 1
ATOM 800 O O . GLN A 1 99 ? -2.069 20.455 25.290 1.00 40.28 99 GLN A O 1
ATOM 805 N N . SER A 1 100 ? -4.088 21.071 26.068 1.00 44.09 100 SER A N 1
ATOM 806 C CA . SER A 1 100 ? -3.992 22.496 25.770 1.00 44.09 100 SER A CA 1
ATOM 807 C C . SER A 1 100 ? -2.934 23.159 26.658 1.00 44.09 100 SER A C 1
ATOM 809 O O . SER A 1 100 ? -3.253 23.860 27.615 1.00 44.09 100 SER A O 1
ATOM 811 N N . SER A 1 101 ? -1.661 22.944 26.343 1.00 38.50 101 SER A N 1
ATOM 812 C CA . SER A 1 101 ? -0.539 23.668 26.927 1.00 38.50 101 SER A CA 1
ATOM 813 C C . SER A 1 101 ? -0.137 24.791 25.983 1.00 38.50 101 SER A C 1
ATOM 815 O O . SER A 1 101 ? 0.548 24.594 24.990 1.00 38.50 101 SER A O 1
ATOM 817 N N . GLN A 1 102 ? -0.664 25.967 26.321 1.00 38.66 102 GLN A N 1
ATOM 818 C CA . GLN A 1 102 ? -0.041 27.287 26.229 1.00 38.66 102 GLN A CA 1
ATOM 819 C C . GLN A 1 102 ? 0.815 27.586 24.986 1.00 38.66 102 GLN A C 1
ATOM 821 O O . GLN A 1 102 ? 1.945 27.131 24.834 1.00 38.66 102 GLN A O 1
ATOM 826 N N . GLN A 1 103 ? 0.249 28.481 24.168 1.00 43.62 103 GLN A N 1
ATOM 827 C CA . GLN A 1 103 ? 0.897 29.375 23.206 1.00 43.62 103 GLN A CA 1
ATOM 828 C C . GLN A 1 103 ? 2.419 29.479 23.379 1.00 43.62 103 GLN A C 1
ATOM 830 O O . GLN A 1 103 ? 2.926 30.276 24.166 1.00 43.62 103 GLN A O 1
ATOM 835 N N . SER A 1 104 ? 3.141 28.705 22.578 1.00 34.72 104 SER A N 1
A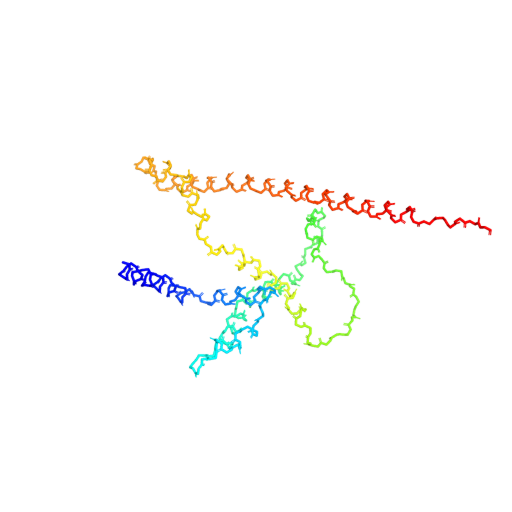TOM 836 C CA . SER A 1 104 ? 4.549 28.929 22.286 1.00 34.72 104 SER A CA 1
ATOM 837 C C . SER A 1 104 ? 4.631 29.402 20.839 1.00 34.72 104 SER A C 1
ATOM 839 O O . SER A 1 104 ? 4.296 28.689 19.898 1.00 34.72 104 SER A O 1
ATOM 841 N N . THR A 1 105 ? 5.015 30.665 20.673 1.00 47.53 105 THR A N 1
ATOM 842 C CA . THR A 1 105 ? 5.339 31.278 19.385 1.00 47.53 105 THR A CA 1
ATOM 843 C C . THR A 1 105 ? 6.466 30.485 18.730 1.00 47.53 105 THR A C 1
ATOM 845 O O . THR A 1 105 ? 7.599 30.549 19.208 1.00 47.53 105 THR A O 1
ATOM 848 N N . THR A 1 106 ? 6.187 29.726 17.675 1.00 33.47 106 THR A N 1
ATOM 849 C CA . THR A 1 106 ? 7.212 28.937 16.979 1.00 33.47 106 THR A CA 1
ATOM 850 C C . THR A 1 106 ? 7.034 29.021 15.466 1.00 33.47 106 THR A C 1
ATOM 852 O O . THR A 1 106 ? 5.942 29.263 14.954 1.00 33.47 106 THR A O 1
ATOM 855 N N . ASN A 1 107 ? 8.179 28.983 14.788 1.00 43.91 107 ASN A N 1
ATOM 856 C CA . ASN A 1 107 ? 8.397 29.328 13.390 1.00 43.91 107 ASN A CA 1
ATOM 857 C C . ASN A 1 107 ? 7.525 28.515 12.415 1.00 43.91 107 ASN A C 1
ATOM 859 O O . ASN A 1 107 ? 7.232 27.354 12.684 1.00 43.91 107 ASN A O 1
ATOM 863 N N . PRO A 1 108 ? 7.210 29.065 11.228 1.00 49.34 108 PRO A N 1
ATOM 864 C CA . PRO A 1 108 ? 6.509 28.350 10.153 1.00 49.34 108 PRO A CA 1
ATOM 865 C C . PRO A 1 108 ? 7.294 27.172 9.528 1.00 49.34 108 PRO A C 1
ATOM 867 O O . PRO A 1 108 ? 6.817 26.589 8.559 1.00 49.34 108 PRO A O 1
ATOM 870 N N . ASP A 1 109 ? 8.453 26.799 10.083 1.00 47.16 109 ASP A N 1
ATOM 871 C CA . ASP A 1 109 ? 9.376 25.790 9.541 1.00 47.16 109 ASP A CA 1
ATOM 872 C C . ASP A 1 109 ? 9.451 24.495 10.371 1.00 47.16 109 ASP A C 1
ATOM 874 O O . ASP A 1 109 ? 10.289 23.637 10.084 1.00 47.16 109 ASP A O 1
ATOM 878 N N . ASP A 1 110 ? 8.598 24.304 11.385 1.00 53.56 110 ASP A N 1
ATOM 879 C CA . ASP A 1 110 ? 8.546 23.023 12.097 1.00 53.56 110 ASP A CA 1
ATOM 880 C C . ASP A 1 110 ? 7.851 21.971 11.220 1.00 53.56 110 ASP A C 1
ATOM 882 O O . ASP A 1 110 ? 6.690 21.609 11.416 1.00 53.56 110 ASP A O 1
ATOM 886 N N . GLU A 1 111 ? 8.599 21.452 10.237 1.00 57.00 111 GLU A N 1
ATOM 887 C CA . GLU A 1 111 ? 8.223 20.309 9.404 1.00 57.00 111 GLU A CA 1
ATOM 888 C C . GLU A 1 111 ? 7.658 19.189 10.284 1.00 57.00 111 GLU A C 1
ATOM 890 O O . GLU A 1 111 ? 6.668 18.568 9.928 1.00 57.00 111 GLU A O 1
ATOM 895 N N . LEU A 1 112 ? 8.239 18.967 11.468 1.00 44.50 112 LEU A N 1
ATOM 896 C CA . LEU A 1 112 ? 7.812 17.934 12.408 1.00 44.50 112 LEU A CA 1
ATOM 897 C C . LEU A 1 112 ? 6.352 18.104 12.866 1.00 44.50 112 LEU A C 1
ATOM 899 O O . LEU A 1 112 ? 5.646 17.111 12.988 1.00 44.50 112 LEU A O 1
ATOM 903 N N . SER A 1 113 ? 5.883 19.336 13.065 1.00 54.19 113 SER A N 1
ATOM 904 C CA . SER A 1 113 ? 4.501 19.649 13.461 1.00 54.19 113 SER A CA 1
ATOM 905 C C . SER A 1 113 ? 3.512 19.383 12.325 1.00 54.19 113 SER A C 1
ATOM 907 O O . SER A 1 113 ? 2.404 18.916 12.566 1.00 54.19 113 SER A O 1
ATOM 909 N N . LEU A 1 114 ? 3.940 19.619 11.080 1.00 58.03 114 LEU A N 1
ATOM 910 C CA . LEU A 1 114 ? 3.200 19.236 9.876 1.00 58.03 114 LEU A CA 1
ATOM 911 C C . LEU A 1 114 ? 3.218 17.709 9.665 1.00 58.03 114 LEU A C 1
ATOM 913 O O . LEU A 1 114 ? 2.219 17.131 9.247 1.00 58.03 114 LEU A O 1
ATOM 917 N N . TYR A 1 115 ? 4.331 17.042 9.993 1.00 50.34 115 TYR A N 1
ATOM 918 C CA . TYR A 1 115 ? 4.466 15.580 9.939 1.00 50.34 115 TYR A CA 1
ATOM 919 C C . TYR A 1 115 ? 3.648 14.869 11.033 1.00 50.34 115 TYR A C 1
ATOM 921 O O . TYR A 1 115 ? 3.203 13.738 10.853 1.00 50.34 115 TYR A O 1
ATOM 929 N N . LEU A 1 116 ? 3.443 15.524 12.172 1.00 54.53 116 LEU A N 1
ATOM 930 C CA . LEU A 1 116 ? 2.622 15.029 13.274 1.00 54.53 116 LEU A CA 1
ATOM 931 C C . LEU A 1 116 ? 1.162 15.484 13.170 1.00 54.53 116 LEU A C 1
ATOM 933 O O . LEU A 1 116 ? 0.389 15.244 14.100 1.00 54.53 116 LEU A O 1
ATOM 937 N N . ASP A 1 117 ? 0.759 16.093 12.048 1.00 70.81 117 ASP A N 1
ATOM 938 C CA . ASP A 1 117 ? -0.649 16.352 11.787 1.00 70.81 117 ASP A CA 1
ATOM 939 C C . ASP A 1 117 ? -1.426 15.027 11.846 1.00 70.81 117 ASP A C 1
ATOM 941 O O . ASP A 1 117 ? -1.045 14.002 11.269 1.00 70.81 117 ASP A O 1
ATOM 945 N N . SER A 1 118 ? -2.540 15.045 12.569 1.00 70.94 118 SER A N 1
ATOM 946 C CA . SER A 1 118 ? -3.459 13.917 12.744 1.00 70.94 118 SER A CA 1
ATOM 947 C C . SER A 1 118 ? -3.892 13.277 11.414 1.00 70.94 118 SER A C 1
ATOM 949 O O . SER A 1 118 ? -4.171 12.069 11.357 1.00 70.94 118 SER A O 1
ATOM 951 N N . ALA A 1 119 ? -3.882 14.062 10.329 1.00 78.38 119 ALA A N 1
ATOM 952 C CA . ALA A 1 119 ? -4.139 13.604 8.970 1.00 78.38 119 ALA A CA 1
ATOM 953 C C . ALA A 1 119 ? -3.030 12.668 8.482 1.00 78.38 119 ALA A C 1
ATOM 955 O O . ALA A 1 119 ? -3.316 11.559 8.023 1.00 78.38 119 ALA A O 1
ATOM 956 N N . LEU A 1 120 ? -1.768 13.083 8.636 1.00 82.44 120 LEU A N 1
ATOM 957 C CA . LEU A 1 120 ? -0.613 12.302 8.211 1.00 82.44 120 LEU A CA 1
ATOM 958 C C . LEU A 1 120 ? -0.445 11.048 9.066 1.00 82.44 120 LEU A C 1
ATOM 960 O O . LEU A 1 120 ? -0.183 9.981 8.523 1.00 82.44 120 LEU A O 1
ATOM 964 N N . ALA A 1 121 ? -0.678 11.136 10.378 1.00 81.25 121 ALA A N 1
ATOM 965 C CA . ALA A 1 121 ? -0.652 9.968 11.258 1.00 81.25 121 ALA A CA 1
ATOM 966 C C . ALA A 1 121 ? -1.703 8.917 10.854 1.00 81.25 121 ALA A C 1
ATOM 968 O O . ALA A 1 121 ? -1.453 7.712 10.895 1.00 81.25 121 ALA A O 1
ATOM 969 N N . SER A 1 122 ? -2.889 9.357 10.431 1.00 82.12 122 SER A N 1
ATOM 970 C CA . SER A 1 122 ? -3.940 8.457 9.947 1.00 82.12 122 SER A CA 1
ATOM 971 C C . SER A 1 122 ? -3.605 7.863 8.578 1.00 82.12 122 SER A C 1
ATOM 973 O O . SER A 1 122 ? -3.761 6.659 8.395 1.00 82.12 122 SER A O 1
ATOM 975 N N . LEU A 1 123 ? -3.055 8.664 7.661 1.00 86.69 123 LEU A N 1
ATOM 976 C CA . LEU A 1 123 ? -2.542 8.180 6.378 1.00 86.69 123 LEU A CA 1
ATOM 977 C C . LEU A 1 123 ? -1.417 7.151 6.573 1.00 86.69 123 LEU A C 1
ATOM 979 O O . LEU A 1 123 ? -1.398 6.114 5.914 1.00 86.69 123 LEU A O 1
ATOM 983 N N . ALA A 1 124 ? -0.508 7.409 7.514 1.00 84.81 124 ALA A N 1
ATOM 984 C CA . ALA A 1 124 ? 0.590 6.518 7.858 1.00 84.81 124 ALA A CA 1
ATOM 985 C C . ALA A 1 124 ? 0.097 5.177 8.387 1.00 84.81 124 ALA A C 1
ATOM 987 O O . ALA A 1 124 ? 0.588 4.137 7.951 1.00 84.81 124 ALA A O 1
ATOM 988 N N . ARG A 1 125 ? -0.899 5.188 9.281 1.00 82.56 125 ARG A N 1
ATOM 989 C CA . ARG A 1 125 ? -1.532 3.955 9.759 1.00 82.56 125 ARG A CA 1
ATOM 990 C C . ARG A 1 125 ? -2.111 3.155 8.602 1.00 82.56 125 ARG A C 1
ATOM 992 O O . ARG A 1 125 ? -1.829 1.966 8.517 1.00 82.56 125 ARG A O 1
ATOM 999 N N . ASP A 1 126 ? -2.850 3.783 7.697 1.00 85.19 126 ASP A N 1
ATOM 1000 C CA . ASP A 1 126 ? -3.513 3.066 6.606 1.00 85.19 126 ASP A CA 1
ATOM 1001 C C . ASP A 1 126 ? -2.503 2.508 5.585 1.00 85.19 126 ASP A C 1
ATOM 1003 O O . ASP A 1 126 ? -2.584 1.337 5.211 1.00 85.19 126 ASP A O 1
ATOM 1007 N N . ILE A 1 127 ? -1.501 3.300 5.184 1.00 85.75 127 ILE A N 1
ATOM 1008 C CA . ILE A 1 127 ? -0.504 2.894 4.179 1.00 85.75 127 ILE A CA 1
ATOM 1009 C C . ILE A 1 127 ? 0.496 1.880 4.741 1.00 85.75 127 ILE A C 1
ATOM 1011 O O . ILE A 1 127 ? 0.748 0.855 4.108 1.00 85.75 127 ILE A O 1
ATOM 1015 N N . LEU A 1 128 ? 1.057 2.119 5.929 1.00 83.00 128 LEU A N 1
ATOM 1016 C CA . LEU A 1 128 ? 2.072 1.229 6.509 1.00 83.00 128 LEU A CA 1
ATOM 1017 C C . LEU A 1 128 ? 1.475 -0.085 7.041 1.00 83.00 128 LEU A C 1
ATOM 1019 O O . LEU A 1 128 ? 2.215 -1.038 7.282 1.00 83.00 128 LEU A O 1
ATOM 1023 N N . SER A 1 129 ? 0.146 -0.169 7.175 1.00 82.12 129 SER A N 1
ATOM 1024 C CA . SER A 1 129 ? -0.558 -1.427 7.455 1.00 82.12 129 SER A CA 1
ATOM 1025 C C . SER A 1 129 ? -0.626 -2.363 6.245 1.00 82.12 129 SER A C 1
ATOM 1027 O O . SER A 1 129 ? -0.923 -3.550 6.409 1.00 82.12 129 SER A O 1
ATOM 1029 N N . ILE A 1 130 ? -0.355 -1.870 5.031 1.00 81.31 130 ILE A N 1
ATOM 1030 C CA . ILE A 1 130 ? -0.332 -2.703 3.829 1.00 81.31 130 ILE A CA 1
ATOM 1031 C C . ILE A 1 130 ? 0.915 -3.594 3.891 1.00 81.31 130 ILE A C 1
ATOM 1033 O O . ILE A 1 130 ? 2.043 -3.095 3.893 1.00 81.31 130 ILE A O 1
ATOM 1037 N N . PRO A 1 131 ? 0.763 -4.929 3.936 1.00 73.00 131 PRO A N 1
ATOM 1038 C CA . PRO A 1 131 ? 1.914 -5.806 4.020 1.00 73.00 131 PRO A CA 1
ATOM 1039 C C . PRO A 1 131 ? 2.731 -5.715 2.730 1.00 73.00 131 PRO A C 1
ATOM 1041 O O . PRO A 1 131 ? 2.217 -5.939 1.638 1.00 73.00 131 PRO A O 1
ATOM 1044 N N . ALA A 1 132 ? 4.040 -5.495 2.863 1.00 71.31 132 ALA A N 1
ATOM 1045 C CA . ALA A 1 132 ? 4.957 -5.439 1.722 1.00 71.31 132 ALA A CA 1
ATOM 1046 C C . ALA A 1 132 ? 5.023 -6.754 0.913 1.00 71.31 132 ALA A C 1
ATOM 1048 O O . ALA A 1 132 ? 5.544 -6.772 -0.200 1.00 71.31 132 ALA A O 1
ATOM 1049 N N . THR A 1 133 ? 4.529 -7.873 1.466 1.00 73.25 133 THR A N 1
ATOM 1050 C CA . THR A 1 133 ? 4.535 -9.184 0.802 1.00 73.25 133 THR A CA 1
ATOM 1051 C C . THR A 1 133 ? 3.235 -9.956 1.028 1.00 73.25 133 THR A C 1
ATOM 1053 O O . THR A 1 133 ? 2.668 -9.961 2.122 1.00 73.25 133 THR A O 1
ATOM 1056 N N . GLY A 1 134 ? 2.825 -10.727 0.018 1.00 68.94 134 GLY A N 1
ATOM 1057 C CA . GLY A 1 134 ? 1.726 -11.694 0.114 1.00 68.94 134 GLY A CA 1
ATOM 1058 C C . GLY A 1 134 ? 2.051 -12.948 0.940 1.00 68.94 134 GLY A C 1
ATOM 1059 O O . GLY A 1 134 ? 1.216 -13.844 1.049 1.00 68.94 134 GLY A O 1
ATOM 1060 N N . ALA A 1 135 ? 3.227 -13.040 1.570 1.00 69.69 135 ALA A N 1
ATOM 1061 C CA . ALA A 1 135 ? 3.630 -14.228 2.326 1.00 69.69 135 ALA A CA 1
ATOM 1062 C C . ALA A 1 135 ? 2.661 -14.557 3.481 1.00 69.69 135 ALA A C 1
ATOM 1064 O O . ALA A 1 135 ? 2.568 -15.707 3.912 1.00 69.69 135 ALA A O 1
ATOM 1065 N N . GLY A 1 136 ? 1.927 -13.562 3.993 1.00 71.12 136 GLY A N 1
ATOM 1066 C CA . GLY A 1 136 ? 0.858 -13.771 4.972 1.00 71.12 136 GLY A CA 1
ATOM 1067 C C . GLY A 1 136 ? -0.298 -14.607 4.413 1.00 71.12 136 GLY A C 1
ATOM 1068 O O . GLY A 1 136 ? -0.669 -15.620 5.011 1.00 71.12 136 GLY A O 1
ATOM 1069 N N . VAL A 1 137 ? -0.818 -14.237 3.237 1.00 76.44 137 VAL A N 1
ATOM 1070 C CA . VAL A 1 137 ? -1.911 -14.977 2.588 1.00 76.44 137 VAL A CA 1
ATOM 1071 C C . VAL A 1 137 ? -1.443 -16.345 2.095 1.00 76.44 137 VAL A C 1
ATOM 1073 O O . VAL A 1 137 ? -2.167 -17.323 2.248 1.00 76.44 137 VAL A O 1
ATOM 1076 N N . GLU A 1 138 ? -0.204 -16.480 1.618 1.00 78.94 138 GLU A N 1
ATOM 1077 C CA . GLU A 1 138 ? 0.364 -17.778 1.225 1.00 78.94 138 GLU A CA 1
ATOM 1078 C C . GLU A 1 138 ? 0.459 -18.764 2.397 1.00 78.94 138 GLU A C 1
ATOM 1080 O O . GLU A 1 138 ? 0.162 -19.951 2.243 1.00 78.94 138 GLU A O 1
ATOM 1085 N N . ARG A 1 139 ? 0.844 -18.294 3.592 1.00 81.62 139 ARG A N 1
ATOM 1086 C CA . ARG A 1 139 ? 0.844 -19.123 4.811 1.00 81.62 139 ARG A CA 1
ATOM 1087 C C . ARG A 1 139 ? -0.568 -19.547 5.203 1.00 81.62 139 ARG A C 1
ATOM 1089 O O . ARG A 1 139 ? -0.754 -20.692 5.627 1.00 81.62 139 ARG A O 1
ATOM 1096 N N . LEU A 1 140 ? -1.552 -18.661 5.038 1.00 81.94 140 LEU A N 1
ATOM 1097 C CA . LEU A 1 140 ? -2.960 -18.981 5.269 1.00 81.94 140 LEU A CA 1
ATOM 1098 C C . LEU A 1 140 ? -3.443 -20.051 4.279 1.00 81.94 140 LEU A C 1
ATOM 1100 O O . LEU A 1 140 ? -3.955 -21.081 4.709 1.00 81.94 140 LEU A O 1
ATOM 1104 N N . PHE A 1 141 ? -3.189 -19.880 2.979 1.00 83.62 141 PHE A N 1
ATOM 1105 C CA . PHE A 1 141 ? -3.545 -20.865 1.950 1.00 83.62 141 PHE A CA 1
ATOM 1106 C C . PHE A 1 141 ? -2.829 -22.206 2.132 1.00 83.62 141 PHE A C 1
ATOM 1108 O O . PHE A 1 141 ? -3.430 -23.258 1.920 1.00 83.62 141 PHE A O 1
ATOM 1115 N N . ASN A 1 142 ? -1.572 -22.195 2.579 1.00 83.56 142 ASN A N 1
ATOM 1116 C CA . ASN A 1 142 ? -0.862 -23.423 2.929 1.00 83.56 142 ASN A CA 1
ATOM 1117 C C . ASN A 1 142 ? -1.493 -24.131 4.130 1.00 83.56 142 ASN A C 1
ATOM 1119 O O . ASN A 1 142 ? -1.649 -25.350 4.106 1.00 83.56 142 ASN A O 1
ATOM 1123 N N . SER A 1 143 ? -1.886 -23.380 5.159 1.00 81.56 143 SER A N 1
ATOM 1124 C CA . SER A 1 143 ? -2.539 -23.936 6.350 1.00 81.56 143 SER A CA 1
ATOM 1125 C C . SER A 1 143 ? -3.949 -24.450 6.042 1.00 81.56 143 SER A C 1
ATOM 1127 O O . SER A 1 143 ? -4.385 -25.440 6.621 1.00 81.56 143 SER A O 1
ATOM 1129 N N . ALA A 1 144 ? -4.643 -23.820 5.094 1.00 87.56 144 ALA A N 1
ATOM 1130 C CA . ALA A 1 144 ? -5.980 -24.188 4.639 1.00 87.56 144 ALA A CA 1
ATOM 1131 C C . ALA A 1 144 ? -5.981 -25.158 3.444 1.00 87.56 144 ALA A C 1
ATOM 1133 O O . ALA A 1 144 ? -6.989 -25.295 2.748 1.00 87.56 144 ALA A O 1
ATOM 1134 N N . ARG A 1 145 ? -4.866 -25.861 3.193 1.00 88.88 145 ARG A N 1
ATOM 1135 C CA . ARG A 1 145 ? -4.740 -26.810 2.074 1.00 88.88 145 ARG A CA 1
ATOM 1136 C C . ARG A 1 145 ? -5.828 -27.885 2.095 1.00 88.88 145 ARG A C 1
ATOM 1138 O O . ARG A 1 145 ? -6.290 -28.296 1.039 1.00 88.88 145 ARG A O 1
ATOM 1145 N N . ASP A 1 146 ? -6.286 -28.302 3.270 1.00 90.62 146 ASP A N 1
ATOM 1146 C CA . ASP A 1 146 ? -7.389 -29.259 3.380 1.00 90.62 146 ASP A CA 1
ATOM 1147 C C . ASP A 1 146 ? -8.700 -28.739 2.767 1.00 90.62 146 ASP A C 1
ATOM 1149 O O . ASP A 1 146 ? -9.359 -29.445 2.005 1.00 90.62 146 ASP A O 1
ATOM 1153 N N . VAL A 1 147 ? -9.019 -27.464 2.988 1.00 89.94 147 VAL A N 1
ATOM 1154 C CA . VAL A 1 147 ? -10.211 -26.810 2.434 1.00 89.94 147 VAL A CA 1
ATOM 1155 C C . VAL A 1 147 ? -10.015 -26.481 0.951 1.00 89.94 147 VAL A C 1
ATOM 1157 O O . VAL A 1 147 ? -10.838 -26.849 0.113 1.00 89.94 147 VAL A O 1
ATOM 1160 N N . CYS A 1 148 ? -8.906 -25.820 0.610 1.00 87.31 148 CYS A N 1
ATOM 1161 C CA . CYS A 1 148 ? -8.665 -25.287 -0.733 1.00 87.31 148 CYS A CA 1
ATOM 1162 C C . CYS A 1 148 ? -8.215 -26.337 -1.755 1.00 87.31 148 CYS A C 1
ATOM 1164 O O . CYS A 1 148 ? -8.352 -26.105 -2.956 1.00 87.31 148 CYS A O 1
ATOM 1166 N N . HIS A 1 149 ? -7.689 -27.479 -1.306 1.00 89.06 149 HIS A N 1
ATOM 1167 C CA . HIS A 1 149 ? -7.208 -28.546 -2.179 1.00 89.06 149 HIS A CA 1
ATOM 1168 C C . HIS A 1 149 ? -8.033 -29.824 -2.014 1.00 89.06 149 HIS A C 1
ATOM 1170 O O . HIS A 1 149 ? -8.725 -30.221 -2.949 1.00 89.06 149 HIS A O 1
ATOM 1176 N N . TYR A 1 150 ? -8.004 -30.461 -0.839 1.00 90.56 150 TYR A N 1
ATOM 1177 C CA . TYR A 1 150 ? -8.570 -31.807 -0.676 1.00 90.56 150 TYR A CA 1
ATOM 1178 C C . TYR A 1 150 ? -10.099 -31.834 -0.713 1.00 90.56 150 TYR A C 1
ATOM 1180 O O . TYR A 1 150 ? -10.681 -32.719 -1.335 1.00 90.56 150 TYR A O 1
ATOM 1188 N N . ARG A 1 151 ? -10.760 -30.850 -0.097 1.00 90.12 151 ARG A N 1
ATOM 1189 C CA . ARG A 1 151 ? -12.227 -30.815 0.011 1.00 90.12 151 ARG A CA 1
ATOM 1190 C C . ARG A 1 151 ? -12.898 -29.844 -0.955 1.00 90.12 151 ARG A C 1
ATOM 1192 O O . ARG A 1 151 ? -14.124 -29.793 -0.995 1.00 90.12 151 ARG A O 1
ATOM 1199 N N . ARG A 1 152 ? -12.127 -29.123 -1.778 1.00 90.06 152 ARG A N 1
ATOM 1200 C CA . ARG A 1 152 ? -12.635 -28.080 -2.686 1.00 90.06 152 ARG A CA 1
ATOM 1201 C C . ARG A 1 152 ? -13.789 -28.560 -3.568 1.00 90.06 152 ARG A C 1
ATOM 1203 O O . ARG A 1 152 ? -14.760 -27.836 -3.732 1.00 90.06 152 ARG A O 1
ATOM 1210 N N . GLY A 1 153 ? -13.701 -29.772 -4.123 1.00 90.44 153 GLY A N 1
ATOM 1211 C CA . GLY A 1 153 ? -14.739 -30.330 -5.003 1.00 90.44 153 GLY A CA 1
ATOM 1212 C C . GLY A 1 153 ? -16.046 -30.722 -4.298 1.00 90.44 153 GLY A C 1
ATOM 1213 O O . GLY A 1 153 ? -17.045 -30.947 -4.970 1.00 90.44 153 GLY A O 1
ATOM 1214 N N . SER A 1 154 ? -16.043 -30.796 -2.964 1.00 91.94 154 SER A N 1
ATOM 1215 C CA . SER A 1 154 ? -17.189 -31.183 -2.130 1.00 91.94 154 SER A CA 1
ATOM 1216 C C . SER A 1 154 ? -17.816 -30.000 -1.384 1.00 91.94 154 SER A C 1
ATOM 1218 O O . SER A 1 154 ? -18.761 -30.193 -0.618 1.00 91.94 154 SER A O 1
ATOM 1220 N N . LEU A 1 155 ? -17.282 -28.789 -1.555 1.00 94.12 155 LEU A N 1
ATOM 1221 C CA . LEU A 1 155 ? -17.725 -27.593 -0.847 1.00 94.12 155 LEU A CA 1
ATOM 1222 C C . LEU A 1 155 ? -18.225 -26.539 -1.830 1.00 94.12 155 LEU A C 1
ATOM 1224 O O . LEU A 1 155 ? -17.691 -26.377 -2.927 1.00 94.12 155 LEU A O 1
ATOM 1228 N N . SER A 1 156 ? -19.238 -25.781 -1.411 1.00 94.88 156 SER A N 1
ATOM 1229 C CA . SER A 1 156 ? -19.662 -24.614 -2.177 1.00 94.88 156 SER A CA 1
ATOM 1230 C C . SER A 1 156 ? -18.591 -23.512 -2.100 1.00 94.88 156 SER A C 1
ATOM 1232 O O . SER A 1 156 ? -17.911 -23.392 -1.074 1.00 94.88 156 SER A O 1
ATOM 1234 N N . PRO A 1 157 ? -18.450 -22.659 -3.130 1.00 92.19 157 PRO A N 1
ATOM 1235 C CA . PRO A 1 157 ? -17.520 -21.530 -3.086 1.00 92.19 157 PRO A CA 1
ATOM 1236 C C . PRO A 1 157 ? -17.761 -20.592 -1.894 1.00 92.19 157 PRO A C 1
ATOM 1238 O O . PRO A 1 157 ? -16.804 -20.091 -1.309 1.00 92.19 157 PRO A O 1
ATOM 1241 N N . GLY A 1 158 ? -19.029 -20.398 -1.504 1.00 93.25 158 GLY A N 1
ATOM 1242 C CA . GLY A 1 158 ? -19.395 -19.630 -0.312 1.00 93.25 158 GLY A CA 1
ATOM 1243 C C . GLY A 1 158 ? -18.843 -20.269 0.960 1.00 93.25 158 GLY A C 1
ATOM 1244 O O . GLY A 1 158 ? -18.137 -19.613 1.713 1.00 93.25 158 GLY A O 1
ATOM 1245 N N . THR A 1 159 ? -19.042 -21.579 1.128 1.00 92.88 159 THR A N 1
ATOM 1246 C CA . THR A 1 159 ? -18.523 -22.333 2.279 1.00 92.88 159 THR A CA 1
ATOM 1247 C C . THR A 1 159 ? -16.997 -22.303 2.353 1.00 92.88 159 THR A C 1
ATOM 1249 O O . THR A 1 159 ? -16.443 -22.165 3.437 1.00 92.88 159 THR A O 1
ATOM 1252 N N . ILE A 1 160 ? -16.299 -22.405 1.216 1.00 90.94 160 ILE A N 1
ATOM 1253 C CA . ILE A 1 160 ? -14.832 -22.296 1.174 1.00 90.94 160 ILE A CA 1
ATOM 1254 C C . ILE A 1 160 ? -14.391 -20.913 1.653 1.00 90.94 160 ILE A C 1
ATOM 1256 O O . ILE A 1 160 ? -13.490 -20.821 2.481 1.00 90.94 160 ILE A O 1
ATOM 1260 N N . ARG A 1 161 ? -15.027 -19.842 1.165 1.00 90.19 161 ARG A N 1
ATOM 1261 C CA . ARG A 1 161 ? -14.728 -18.472 1.600 1.00 90.19 161 ARG A CA 1
ATOM 1262 C C . ARG A 1 161 ? -14.968 -18.296 3.098 1.00 90.19 161 ARG A C 1
ATOM 1264 O O . ARG A 1 161 ? -14.102 -17.749 3.772 1.00 90.19 161 ARG A O 1
ATOM 1271 N N . ASP A 1 162 ? -16.096 -18.772 3.608 1.00 91.06 162 ASP A N 1
ATOM 1272 C CA . ASP A 1 162 ? -16.463 -18.599 5.015 1.00 91.06 162 ASP A CA 1
ATOM 1273 C C . ASP A 1 162 ? -15.499 -19.375 5.928 1.00 91.06 162 ASP A C 1
ATOM 1275 O O . ASP A 1 162 ? -15.031 -18.845 6.933 1.00 91.06 162 ASP A O 1
ATOM 1279 N N . LEU A 1 163 ? -15.100 -20.589 5.527 1.00 89.12 163 LEU A N 1
ATOM 1280 C CA . LEU A 1 163 ? -14.058 -21.362 6.209 1.00 89.12 163 LEU A CA 1
ATOM 1281 C C . LEU A 1 163 ? -12.697 -20.660 6.166 1.00 89.12 163 LEU A C 1
ATOM 1283 O O . LEU A 1 163 ? -12.003 -20.614 7.178 1.00 89.12 163 LEU A O 1
ATOM 1287 N N . MET A 1 164 ? -12.313 -20.101 5.017 1.00 87.94 164 MET A N 1
ATOM 1288 C CA . MET A 1 164 ? -11.067 -19.341 4.879 1.00 87.94 164 MET A CA 1
ATOM 1289 C C . MET A 1 164 ? -11.060 -18.097 5.770 1.00 87.94 164 MET A C 1
ATOM 1291 O O . MET A 1 164 ? -10.035 -17.800 6.382 1.00 87.94 164 MET A O 1
ATOM 1295 N N . LEU A 1 165 ? -12.191 -17.394 5.871 1.00 86.38 165 LEU A N 1
ATOM 1296 C CA . LEU A 1 165 ? -12.336 -16.217 6.723 1.00 86.38 165 LEU A CA 1
ATOM 1297 C C . LEU A 1 165 ? -12.291 -16.596 8.207 1.00 86.38 165 LEU A C 1
ATOM 1299 O O . LEU A 1 165 ? -11.556 -15.970 8.960 1.00 86.38 165 LEU A O 1
ATOM 1303 N N . PHE A 1 166 ? -12.983 -17.664 8.606 1.00 86.81 166 PHE A N 1
ATOM 1304 C CA . PHE A 1 166 ? -12.921 -18.193 9.970 1.00 86.81 166 PHE A CA 1
ATOM 1305 C C . PHE A 1 166 ? -11.499 -18.623 10.356 1.00 86.81 166 PHE A C 1
ATOM 1307 O O . PHE A 1 166 ? -10.994 -18.283 11.421 1.00 86.81 166 PHE A O 1
ATOM 1314 N N . MET A 1 167 ? -10.800 -19.330 9.463 1.00 82.06 167 MET A N 1
ATOM 1315 C CA . MET A 1 167 ? -9.402 -19.704 9.686 1.00 82.06 167 MET A CA 1
ATOM 1316 C C . MET A 1 167 ? -8.480 -18.489 9.788 1.00 82.06 167 MET A C 1
ATOM 1318 O O . MET A 1 167 ? -7.511 -18.537 10.541 1.00 82.06 167 MET A O 1
ATOM 1322 N N . CYS A 1 168 ? -8.758 -17.431 9.026 1.00 78.25 168 CYS A N 1
ATOM 1323 C CA . CYS A 1 168 ? -8.059 -16.157 9.118 1.00 78.25 168 CYS A CA 1
ATOM 1324 C C . CYS A 1 168 ? -8.239 -15.584 10.531 1.00 78.25 168 CYS A C 1
ATOM 1326 O O . CYS A 1 168 ? -7.257 -15.479 11.263 1.00 78.25 168 CYS A O 1
ATOM 1328 N N . THR A 1 169 ? -9.479 -15.329 10.959 1.00 78.75 169 THR A N 1
ATOM 1329 C CA . THR A 1 169 ? -9.775 -14.704 12.258 1.00 78.75 169 THR A CA 1
ATOM 1330 C C . THR A 1 169 ? -9.226 -15.521 13.424 1.00 78.75 169 THR A C 1
ATOM 1332 O O . THR A 1 169 ? -8.405 -15.012 14.177 1.00 78.75 169 THR A O 1
ATOM 1335 N N . SER A 1 170 ? -9.510 -16.825 13.494 1.00 74.75 170 SER A N 1
ATOM 1336 C CA . SER A 1 170 ? -9.051 -17.667 14.610 1.00 74.75 170 SER A CA 1
ATOM 1337 C C . SER A 1 170 ? -7.526 -17.817 14.694 1.00 74.75 170 SER A C 1
ATOM 1339 O O . SER A 1 170 ? -6.987 -18.108 15.759 1.00 74.75 170 SER A O 1
ATOM 1341 N N . ARG A 1 171 ? -6.796 -17.660 13.580 1.00 69.62 171 ARG A N 1
ATOM 1342 C CA . ARG A 1 171 ? -5.321 -17.691 13.578 1.00 69.62 171 ARG A CA 1
ATOM 1343 C C . ARG A 1 171 ? -4.698 -16.332 13.886 1.00 69.62 171 ARG A C 1
ATOM 1345 O O . ARG A 1 171 ? -3.546 -16.310 14.322 1.00 69.62 171 ARG A O 1
ATOM 1352 N N . PHE A 1 172 ? -5.398 -15.231 13.617 1.00 58.03 172 PHE A N 1
ATOM 1353 C CA . PHE A 1 172 ? -4.952 -13.885 13.977 1.00 58.03 172 PHE A CA 1
ATOM 1354 C C . PHE A 1 172 ? -5.287 -13.547 15.436 1.00 58.03 172 PHE A C 1
ATOM 1356 O O . PHE A 1 172 ? -4.430 -12.960 16.088 1.00 58.03 172 PHE A O 1
ATOM 1363 N N . ASP A 1 173 ? -6.403 -14.040 15.984 1.00 56.56 173 ASP A N 1
ATOM 1364 C CA . ASP A 1 173 ? -6.739 -13.923 17.415 1.00 56.56 173 ASP A CA 1
ATOM 1365 C C . ASP A 1 173 ? -5.630 -14.513 18.305 1.00 56.56 173 ASP A C 1
ATOM 1367 O O . ASP A 1 173 ? -5.145 -13.860 19.224 1.00 56.56 173 ASP A O 1
ATOM 1371 N N . LEU A 1 174 ? -5.101 -15.689 17.942 1.00 53.94 174 LEU A N 1
ATOM 1372 C CA . LEU A 1 174 ? -3.967 -16.311 18.644 1.00 53.94 174 LEU A CA 1
ATOM 1373 C C . LEU A 1 174 ? -2.682 -15.468 18.606 1.00 53.94 174 LEU A C 1
ATOM 1375 O O . LEU A 1 174 ? -1.853 -15.563 19.508 1.00 53.94 174 LEU A O 1
ATOM 1379 N N . LYS A 1 175 ? -2.468 -14.675 17.549 1.00 59.03 175 LYS A N 1
ATOM 1380 C CA . LYS A 1 175 ? -1.299 -13.787 17.465 1.00 59.03 175 LYS A CA 1
ATOM 1381 C C . LYS A 1 175 ? -1.498 -12.524 18.284 1.00 59.03 175 LYS A C 1
ATOM 1383 O O . LYS A 1 175 ? -0.519 -12.029 18.826 1.00 59.03 175 LYS A O 1
ATOM 1388 N N . GLU A 1 176 ? -2.720 -12.015 18.365 1.00 57.94 176 GLU A N 1
ATOM 1389 C CA . GLU A 1 176 ? -3.030 -10.833 19.163 1.00 57.94 176 GLU A CA 1
ATOM 1390 C C . GLU A 1 176 ? -2.945 -11.149 20.662 1.00 57.94 176 GLU A C 1
ATOM 1392 O O . GLU A 1 176 ? -2.305 -10.407 21.398 1.00 57.94 176 GLU A O 1
ATOM 1397 N N . GLU A 1 177 ? -3.430 -12.318 21.096 1.00 60.22 177 GLU A N 1
ATOM 1398 C CA . GLU A 1 177 ? -3.219 -12.823 22.463 1.00 60.22 177 GLU A CA 1
ATOM 1399 C C . GLU A 1 177 ? -1.726 -12.986 22.793 1.00 60.22 177 GLU A C 1
ATOM 1401 O O . GLU A 1 177 ? -1.264 -12.591 23.863 1.00 60.22 177 GLU A O 1
ATOM 1406 N N . GLN A 1 178 ? -0.930 -13.516 21.857 1.00 58.31 178 GLN A N 1
ATOM 1407 C CA . GLN A 1 178 ? 0.521 -13.619 22.037 1.00 58.31 17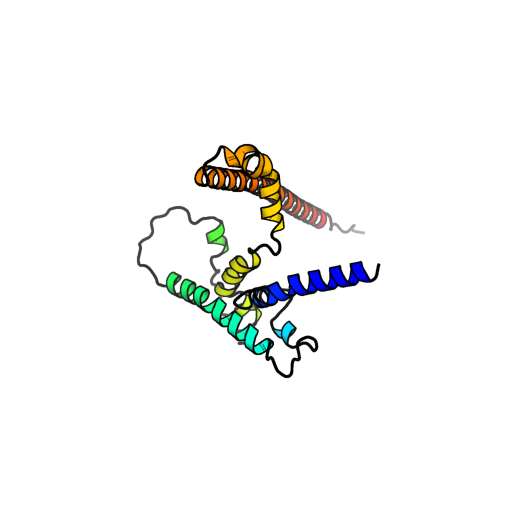8 GLN A CA 1
ATOM 1408 C C . GLN A 1 178 ? 1.220 -12.258 22.074 1.00 58.31 178 GLN A C 1
ATOM 1410 O O . GLN A 1 178 ? 2.167 -12.084 22.837 1.00 58.31 178 GLN A O 1
ATOM 1415 N N . ARG A 1 179 ? 0.770 -11.285 21.277 1.00 55.88 179 ARG A N 1
ATOM 1416 C CA . ARG A 1 179 ? 1.290 -9.911 21.304 1.00 55.88 179 ARG A CA 1
ATOM 1417 C C . ARG A 1 179 ? 0.932 -9.200 22.601 1.00 55.88 179 ARG A C 1
ATOM 1419 O O . ARG A 1 179 ? 1.793 -8.522 23.148 1.00 55.88 179 ARG A O 1
ATOM 1426 N N . ALA A 1 180 ? -0.283 -9.400 23.108 1.00 71.81 180 ALA A N 1
ATOM 1427 C CA . ALA A 1 180 ? -0.702 -8.891 24.407 1.00 71.81 180 ALA A CA 1
ATOM 1428 C C . ALA A 1 180 ? 0.192 -9.447 25.525 1.00 71.81 180 ALA A C 1
ATOM 1430 O O . ALA A 1 180 ? 0.726 -8.669 26.309 1.00 71.81 180 ALA A O 1
ATOM 1431 N N . MET A 1 181 ? 0.468 -10.759 25.517 1.00 68.44 181 MET A N 1
ATOM 1432 C CA . MET A 1 181 ? 1.398 -11.379 26.471 1.00 68.44 181 MET A CA 1
ATOM 1433 C C . MET A 1 181 ? 2.834 -10.839 26.356 1.00 68.44 181 MET A C 1
ATOM 1435 O O . MET A 1 181 ? 3.489 -10.618 27.370 1.00 68.44 181 MET A O 1
ATOM 1439 N N . ILE A 1 182 ? 3.343 -10.615 25.139 1.00 71.00 182 ILE A N 1
ATOM 1440 C CA . ILE A 1 182 ? 4.694 -10.064 24.931 1.00 71.00 182 ILE A CA 1
ATOM 1441 C C . ILE A 1 182 ? 4.778 -8.612 25.419 1.00 71.00 182 ILE A C 1
ATOM 1443 O O . ILE A 1 182 ? 5.751 -8.250 26.071 1.00 71.00 182 ILE A O 1
ATOM 1447 N N . ASN A 1 183 ? 3.769 -7.788 25.134 1.00 68.38 183 ASN A N 1
ATOM 1448 C CA . ASN A 1 183 ? 3.739 -6.395 25.580 1.00 68.38 183 ASN A CA 1
ATOM 1449 C C . ASN A 1 183 ? 3.627 -6.285 27.105 1.00 68.38 183 ASN A C 1
ATOM 1451 O O . ASN A 1 183 ? 4.297 -5.448 27.701 1.00 68.38 183 ASN A O 1
ATOM 1455 N N . GLU A 1 184 ? 2.824 -7.143 27.737 1.00 81.00 184 GLU A N 1
ATOM 1456 C CA . GLU A 1 184 ? 2.728 -7.221 29.198 1.00 81.00 184 GLU A CA 1
ATOM 1457 C C . GLU A 1 184 ? 4.078 -7.603 29.824 1.00 81.00 184 GLU A C 1
ATOM 145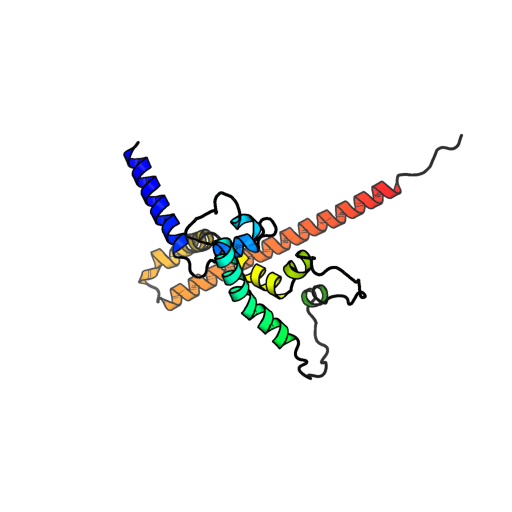9 O O . GLU A 1 184 ? 4.516 -6.978 30.789 1.00 81.00 184 GLU A O 1
ATOM 1464 N N . TYR A 1 185 ? 4.781 -8.572 29.230 1.00 72.69 185 TYR A N 1
ATOM 1465 C CA . TYR A 1 185 ? 6.106 -8.991 29.683 1.00 72.69 185 TYR A CA 1
ATOM 1466 C C . TYR A 1 185 ? 7.163 -7.882 29.532 1.00 72.69 185 TYR A C 1
ATOM 1468 O O . TYR A 1 185 ? 7.915 -7.621 30.467 1.00 72.69 185 TYR A O 1
ATOM 1476 N N . LEU A 1 186 ? 7.196 -7.188 28.389 1.00 71.12 186 LEU A N 1
ATOM 1477 C CA . LEU A 1 186 ? 8.132 -6.079 28.159 1.00 71.12 186 LEU A CA 1
ATOM 1478 C C . LEU A 1 186 ? 7.852 -4.884 29.085 1.00 71.12 186 LEU A C 1
ATOM 1480 O O . LEU A 1 186 ? 8.785 -4.305 29.633 1.00 71.12 186 LEU A O 1
ATOM 1484 N N . SER A 1 187 ? 6.576 -4.564 29.328 1.00 77.19 187 SER A N 1
ATOM 1485 C CA . SER A 1 187 ? 6.182 -3.526 30.288 1.00 77.19 187 SER A CA 1
ATOM 1486 C C . SER A 1 187 ? 6.607 -3.876 31.718 1.00 77.19 187 SER A C 1
ATOM 1488 O O . SER A 1 187 ? 7.035 -3.001 32.472 1.00 77.19 187 SER A O 1
ATOM 1490 N N . TYR A 1 188 ? 6.533 -5.153 32.100 1.00 77.38 188 TYR A N 1
ATOM 1491 C CA . TYR A 1 188 ? 7.015 -5.616 33.399 1.00 77.38 188 TYR A CA 1
ATOM 1492 C C . TYR A 1 188 ? 8.533 -5.430 33.556 1.00 77.38 188 TYR A C 1
ATOM 1494 O O . TYR A 1 188 ? 8.982 -4.977 34.610 1.00 77.38 188 TYR A O 1
ATOM 1502 N N . GLU A 1 189 ? 9.317 -5.733 32.517 1.00 70.19 189 GLU A N 1
ATOM 1503 C CA . GLU A 1 189 ? 10.772 -5.529 32.527 1.00 70.19 189 GLU A CA 1
ATOM 1504 C C . GLU A 1 189 ? 11.152 -4.043 32.629 1.00 70.19 189 GLU A C 1
ATOM 1506 O O . GLU A 1 189 ? 12.041 -3.702 33.410 1.00 70.19 189 GLU A O 1
ATOM 1511 N N . GLU A 1 190 ? 10.447 -3.146 31.930 1.00 70.94 190 GLU A N 1
ATOM 1512 C CA . GLU A 1 190 ? 10.645 -1.691 32.055 1.00 70.94 190 GLU A CA 1
ATOM 1513 C C . GLU A 1 190 ? 10.362 -1.195 33.483 1.00 70.94 190 GLU A C 1
ATOM 1515 O O . GLU A 1 190 ? 11.162 -0.466 34.069 1.00 70.94 190 GLU A O 1
ATOM 1520 N N . VAL A 1 191 ? 9.269 -1.661 34.098 1.00 71.75 191 VAL A N 1
ATOM 1521 C CA . VAL A 1 191 ? 8.923 -1.317 35.489 1.00 71.75 191 VAL A CA 1
ATOM 1522 C C . VAL A 1 191 ? 9.965 -1.839 36.485 1.00 71.75 191 VAL A C 1
ATOM 1524 O O . VAL A 1 191 ? 10.192 -1.212 37.524 1.00 71.75 191 VAL A O 1
ATOM 1527 N N . GLN A 1 192 ? 10.586 -2.983 36.202 1.00 74.69 192 GLN A N 1
ATOM 1528 C CA . GLN A 1 192 ? 11.630 -3.562 37.042 1.00 74.69 192 GLN A CA 1
ATOM 1529 C C . GLN A 1 192 ? 12.948 -2.780 36.917 1.00 74.69 192 GLN A C 1
ATOM 1531 O O . GLN A 1 192 ? 13.552 -2.450 37.938 1.00 74.69 192 GLN A O 1
ATOM 1536 N N . ALA A 1 193 ? 13.340 -2.403 35.697 1.00 70.94 193 ALA A N 1
ATOM 1537 C CA . ALA A 1 193 ? 14.525 -1.584 35.442 1.00 70.94 193 ALA A CA 1
ATOM 1538 C C . ALA A 1 193 ? 14.433 -0.205 36.125 1.00 70.94 193 ALA A C 1
ATOM 1540 O O . ALA A 1 193 ? 15.381 0.226 36.782 1.00 70.94 193 ALA A O 1
ATOM 1541 N N . ASP A 1 194 ? 13.263 0.440 36.077 1.00 71.62 194 ASP A N 1
ATOM 1542 C CA . ASP A 1 194 ? 13.010 1.721 36.754 1.00 71.62 194 ASP A CA 1
ATOM 1543 C C . ASP A 1 194 ? 13.111 1.629 38.286 1.00 71.62 194 ASP A C 1
ATOM 1545 O O . ASP A 1 194 ? 13.451 2.606 38.965 1.00 71.62 194 ASP A O 1
ATOM 1549 N N . ARG A 1 195 ? 12.769 0.470 38.863 1.00 72.00 195 ARG A N 1
ATOM 1550 C CA . ARG A 1 195 ? 12.896 0.219 40.308 1.00 72.00 195 ARG A CA 1
ATOM 1551 C C . ARG A 1 195 ? 14.351 0.004 40.695 1.00 72.00 195 ARG A C 1
ATOM 1553 O O . ARG A 1 195 ? 14.809 0.615 41.656 1.00 72.00 195 ARG A O 1
ATOM 1560 N N . GLU A 1 196 ? 15.081 -0.787 39.917 1.00 71.44 196 GLU A N 1
ATOM 1561 C CA . GLU A 1 196 ? 16.506 -1.034 40.140 1.00 71.44 196 GLU A CA 1
ATOM 1562 C C . GLU A 1 196 ? 17.338 0.250 39.979 1.00 71.44 196 GLU A C 1
ATOM 1564 O O . GLU A 1 196 ? 18.242 0.503 40.778 1.00 71.44 196 GLU A O 1
ATOM 1569 N N . GLU A 1 197 ? 16.997 1.133 39.033 1.00 66.31 197 GLU A N 1
ATOM 1570 C CA . GLU A 1 197 ? 17.657 2.439 38.888 1.00 66.31 197 GLU A CA 1
ATOM 1571 C C . GLU A 1 197 ? 17.398 3.356 40.098 1.00 66.31 197 GLU A C 1
ATOM 1573 O O . GLU A 1 197 ? 18.303 4.061 40.558 1.00 66.31 197 GLU A O 1
ATOM 1578 N N . LYS A 1 198 ? 16.181 3.326 40.660 1.00 63.03 198 LYS A N 1
ATOM 1579 C CA . LYS A 1 198 ? 15.834 4.082 41.875 1.00 63.03 198 LYS A CA 1
ATOM 1580 C C . LYS A 1 198 ? 16.552 3.553 43.115 1.00 63.03 198 LYS A C 1
ATOM 1582 O O . LYS A 1 198 ? 17.024 4.363 43.911 1.00 63.03 198 LYS A O 1
ATOM 1587 N N . ASP A 1 199 ? 16.693 2.238 43.250 1.00 62.09 199 ASP A N 1
ATOM 1588 C CA . ASP A 1 199 ? 17.411 1.617 44.369 1.00 62.09 199 ASP A CA 1
ATOM 1589 C C . ASP A 1 199 ? 18.926 1.858 44.279 1.00 62.09 199 ASP A C 1
ATOM 1591 O O . ASP A 1 199 ? 19.580 2.132 45.287 1.00 62.09 199 ASP A O 1
ATOM 1595 N N . THR A 1 200 ? 19.486 1.865 43.067 1.00 58.34 200 THR A N 1
ATOM 1596 C CA . THR A 1 200 ? 20.909 2.175 42.849 1.00 58.34 200 THR A CA 1
ATOM 1597 C C . THR A 1 200 ? 21.215 3.642 43.173 1.00 58.34 200 THR A C 1
ATOM 1599 O O . THR A 1 200 ? 22.229 3.938 43.805 1.00 58.34 200 THR A O 1
ATOM 1602 N N . LYS A 1 201 ? 20.305 4.565 42.827 1.00 56.25 201 LYS A N 1
ATOM 1603 C CA . LYS A 1 201 ? 20.414 5.996 43.170 1.00 56.25 201 LYS A CA 1
ATOM 1604 C C . LYS A 1 201 ? 20.191 6.296 44.657 1.00 56.25 201 LYS A C 1
ATOM 1606 O O . LYS A 1 201 ? 20.663 7.323 45.129 1.00 56.25 201 LYS A O 1
ATOM 1611 N N . ALA A 1 202 ? 19.496 5.432 45.399 1.00 54.56 202 ALA A N 1
ATOM 1612 C CA . ALA A 1 202 ? 19.285 5.594 46.840 1.00 54.56 202 ALA A CA 1
ATOM 1613 C C . ALA A 1 202 ? 20.480 5.124 47.695 1.00 54.56 202 ALA A C 1
ATOM 1615 O O . ALA A 1 202 ? 20.569 5.495 48.863 1.00 54.56 202 ALA A O 1
ATOM 1616 N N . SER A 1 203 ? 21.395 4.322 47.134 1.00 53.25 203 SER A N 1
ATOM 1617 C CA . SER A 1 203 ? 22.570 3.795 47.848 1.00 53.25 203 SER A CA 1
ATOM 1618 C C . SER A 1 203 ? 23.838 4.651 47.693 1.00 53.25 203 SER A C 1
ATOM 1620 O O . SER A 1 203 ? 24.842 4.374 48.354 1.00 53.25 203 SER A O 1
ATOM 1622 N N . GLU A 1 204 ? 23.829 5.673 46.840 1.00 53.97 204 GLU A N 1
ATOM 1623 C CA . GLU A 1 204 ? 24.929 6.627 46.701 1.00 53.97 204 GLU A CA 1
ATOM 1624 C C . GLU A 1 204 ? 24.636 7.825 47.610 1.00 53.97 204 GLU A C 1
ATOM 1626 O O . GLU A 1 204 ? 23.845 8.674 47.238 1.00 53.97 204 GLU A O 1
ATOM 1631 N N . PHE A 1 205 ? 25.169 7.811 48.839 1.00 49.34 205 PHE A N 1
ATOM 1632 C CA . PHE A 1 205 ? 25.610 8.946 49.678 1.00 49.34 205 PHE A CA 1
ATOM 1633 C C . PHE A 1 205 ? 25.526 8.580 51.170 1.00 49.34 205 PHE A C 1
ATOM 1635 O O . PHE A 1 205 ? 24.472 8.669 51.785 1.00 49.34 205 PHE A O 1
ATOM 1642 N N . ASP A 1 206 ? 26.680 8.262 51.761 1.00 50.41 206 ASP A N 1
ATOM 1643 C CA . ASP A 1 206 ? 27.078 8.846 53.047 1.00 50.41 206 ASP A CA 1
ATOM 1644 C C . ASP A 1 206 ? 28.612 9.013 53.028 1.00 50.41 206 ASP A C 1
ATOM 1646 O O . ASP A 1 206 ? 29.340 8.017 52.944 1.00 50.41 206 ASP A O 1
ATOM 1650 N N . PRO A 1 207 ? 29.148 10.248 53.023 1.00 56.66 207 PRO A N 1
ATOM 1651 C CA . PRO A 1 207 ? 30.587 10.459 53.080 1.00 56.66 207 PRO A CA 1
ATOM 1652 C C . PRO A 1 207 ? 31.102 10.110 54.482 1.00 56.66 207 PRO A C 1
ATOM 1654 O O . PRO A 1 207 ? 30.606 10.611 55.489 1.00 56.66 207 PRO A O 1
ATOM 1657 N N . ILE A 1 208 ? 32.122 9.253 54.541 1.00 51.97 208 ILE A N 1
ATOM 1658 C CA . ILE A 1 208 ? 32.847 8.929 55.773 1.00 51.97 208 ILE A CA 1
ATOM 1659 C C . ILE A 1 208 ? 33.484 10.226 56.296 1.00 51.97 208 ILE A C 1
ATOM 1661 O O . ILE A 1 208 ? 34.319 10.822 55.617 1.00 51.97 208 ILE A O 1
ATOM 1665 N N . SER A 1 209 ? 33.058 10.670 57.480 1.00 54.16 209 SER A N 1
ATOM 1666 C CA . SER A 1 209 ? 33.649 11.806 58.193 1.00 54.16 209 SER A CA 1
ATOM 1667 C C . SER A 1 209 ? 34.986 11.387 58.814 1.00 54.16 209 SER A C 1
ATOM 1669 O O . SER A 1 209 ? 35.023 10.384 59.527 1.00 54.16 209 SER A O 1
ATOM 1671 N N . ASP A 1 210 ? 36.037 12.172 58.571 1.00 48.00 210 ASP A N 1
ATOM 1672 C CA . ASP A 1 210 ? 37.310 12.183 59.319 1.00 48.00 210 ASP A CA 1
ATOM 1673 C C . ASP A 1 210 ? 37.403 13.497 60.113 1.00 48.00 210 ASP A C 1
ATOM 1675 O O . ASP A 1 210 ? 37.017 14.547 59.538 1.00 48.00 210 ASP A O 1
#

Secondary structure (DSSP, 8-state):
-HHHHHHHHHHHHHHHHHHHTSGGGHHHHHHHHSTT--GGGGGSGGG--SS--HHHHHHHHHHHHHHHHHHHHHHHTS------------HHHHHTSPP--------TT-HHHHHT-HHHHHHHHHHHTS-SSTHHHHHHHHHTHIIIIISGGGS-HHHHHHHHHHHHHHHHHHHHHHHHHHHHHHHHHHHHHHHHHHHHHHSS--PPP-

pLDDT: mean 71.43, std 16.2, range [33.47, 94.88]

Foldseek 3Di:
DVVVVVVVVVVVVVVVVVVVVPPLCLVLLLQCLPPVHHLCNCVDPVNPDPVDPPSVSSVVSNVVLLVVLVVVVVVVPPPPPDDDDDDDPDPVNVVPDDDPDDDDDDDPPPVVVVSPPPSSVVSNVVSVPPDPDCVVVVVLCVVCCCLVPVCVVVDDPVRSVVVSVVSVVVVVVVVVVVVVVVVVVVVVVVVVVVVVVVVVVVPPDDDDDD

InterPro domains:
  IPR008906 HAT, C-terminal dimerisation domain [PF05699] (120-164)
  IPR012337 Ribonuclease H-like superfamily [SSF53098] (74-166)